Protein AF-A0A9D5PJ08-F1 (afdb_monomer)

Structure (mmCIF, N/CA/C/O backbone):
data_AF-A0A9D5PJ08-F1
#
_entry.id   AF-A0A9D5PJ08-F1
#
loop_
_atom_site.group_PDB
_atom_site.id
_atom_site.type_symbol
_atom_site.label_atom_id
_atom_site.label_alt_id
_atom_site.label_comp_id
_atom_site.label_asym_id
_atom_site.label_entity_id
_atom_site.label_seq_id
_atom_site.pdbx_PDB_ins_code
_atom_site.Cartn_x
_atom_site.Cartn_y
_atom_site.Cartn_z
_atom_site.occupancy
_atom_site.B_iso_or_equiv
_atom_site.auth_seq_id
_atom_site.auth_comp_id
_atom_site.auth_asym_id
_atom_site.auth_atom_id
_atom_site.pdbx_PDB_model_num
ATOM 1 N N . MET A 1 1 ? -15.422 35.439 -3.326 1.00 30.42 1 MET A N 1
ATOM 2 C CA . MET A 1 1 ? -14.523 34.271 -3.444 1.00 30.42 1 MET A CA 1
ATOM 3 C C . MET A 1 1 ? -13.184 34.797 -3.944 1.00 30.42 1 MET A C 1
ATOM 5 O O . MET A 1 1 ? -13.192 35.534 -4.921 1.00 30.42 1 MET A O 1
ATOM 9 N N . ARG A 1 2 ? -12.087 34.578 -3.210 1.00 40.22 2 ARG A N 1
ATOM 10 C CA . ARG A 1 2 ? -10.749 35.116 -3.519 1.00 40.22 2 ARG A CA 1
ATOM 11 C C . ARG A 1 2 ? -10.215 34.337 -4.737 1.00 40.22 2 ARG A C 1
ATOM 13 O O . ARG A 1 2 ? -10.011 33.136 -4.627 1.00 40.22 2 ARG A O 1
ATOM 20 N N . LEU A 1 3 ? -10.127 34.979 -5.907 1.00 43.75 3 LEU A N 1
ATOM 21 C CA . LEU A 1 3 ? -9.563 34.380 -7.126 1.00 43.75 3 LEU A CA 1
ATOM 22 C C . LEU A 1 3 ? -8.045 34.367 -6.964 1.00 43.75 3 LEU A C 1
ATOM 24 O O . LEU A 1 3 ? -7.445 35.427 -6.857 1.00 43.75 3 LEU A O 1
ATOM 28 N N . TRP A 1 4 ? -7.431 33.199 -6.866 1.00 50.97 4 TRP A N 1
ATOM 29 C CA . TRP A 1 4 ? -5.986 33.089 -6.707 1.00 50.97 4 TRP A CA 1
ATOM 30 C C . TRP A 1 4 ? -5.260 33.405 -8.020 1.00 50.97 4 TRP A C 1
ATOM 32 O O . TRP A 1 4 ? -5.680 32.984 -9.096 1.00 50.97 4 TRP A O 1
ATOM 42 N N . ASP A 1 5 ? -4.159 34.155 -7.927 1.00 65.25 5 ASP A N 1
ATOM 43 C CA . ASP A 1 5 ? -3.354 34.579 -9.072 1.00 65.25 5 ASP A CA 1
ATOM 44 C C . ASP A 1 5 ? -1.859 34.384 -8.754 1.00 65.25 5 ASP A C 1
ATOM 46 O O . ASP A 1 5 ? -1.328 34.929 -7.777 1.00 65.25 5 ASP A O 1
ATOM 50 N N . LYS A 1 6 ? -1.168 33.578 -9.575 1.00 66.75 6 LYS A N 1
ATOM 51 C CA . LYS A 1 6 ? 0.265 33.266 -9.407 1.00 66.75 6 LYS A CA 1
ATOM 52 C C . LYS A 1 6 ? 1.126 34.529 -9.408 1.00 66.75 6 LYS A C 1
ATOM 54 O O . LYS A 1 6 ? 2.118 34.584 -8.681 1.00 66.75 6 LYS A O 1
ATOM 59 N N . LEU A 1 7 ? 0.759 35.535 -10.200 1.00 71.69 7 LEU A N 1
ATOM 60 C CA . LEU A 1 7 ? 1.488 36.791 -10.300 1.00 71.69 7 LEU A CA 1
ATOM 61 C C . LEU A 1 7 ? 1.402 37.546 -8.967 1.00 71.69 7 LEU A C 1
ATOM 63 O O . LEU A 1 7 ? 2.444 37.889 -8.407 1.00 71.69 7 LEU A O 1
ATOM 67 N N . ALA A 1 8 ? 0.202 37.687 -8.388 1.00 71.31 8 ALA A N 1
ATOM 68 C CA . ALA A 1 8 ? 0.014 38.309 -7.070 1.00 71.31 8 ALA A CA 1
ATOM 69 C C . ALA A 1 8 ? 0.858 37.632 -5.980 1.00 71.31 8 ALA A C 1
ATOM 71 O O . ALA A 1 8 ? 1.573 38.310 -5.244 1.00 71.31 8 ALA A O 1
ATOM 72 N N . TYR A 1 9 ? 0.855 36.294 -5.927 1.00 74.69 9 TYR A N 1
ATOM 73 C CA . TYR A 1 9 ? 1.661 35.530 -4.968 1.00 74.69 9 TYR A CA 1
ATOM 74 C C . TYR A 1 9 ? 3.162 35.848 -5.077 1.00 74.69 9 TYR A C 1
ATOM 76 O O . TYR A 1 9 ? 3.850 36.053 -4.071 1.00 74.69 9 TYR A O 1
ATOM 84 N N . HIS A 1 10 ? 3.685 35.928 -6.303 1.00 76.25 10 HIS A N 1
ATOM 85 C CA . HIS A 1 10 ? 5.093 36.240 -6.538 1.00 76.25 10 HIS A CA 1
ATOM 86 C C . HIS A 1 10 ? 5.459 37.679 -6.168 1.00 76.25 10 HIS A C 1
ATOM 88 O O . HIS A 1 10 ? 6.555 37.899 -5.647 1.00 76.25 10 HIS A O 1
ATOM 94 N N . TYR A 1 11 ? 4.572 38.646 -6.408 1.00 77.75 11 TYR A N 1
ATOM 95 C CA . TYR A 1 11 ? 4.788 40.035 -5.998 1.00 77.75 11 TYR A CA 1
ATOM 96 C C . TYR A 1 11 ? 4.695 40.203 -4.480 1.00 77.75 11 TYR A C 1
ATOM 98 O O . TYR A 1 11 ? 5.598 40.792 -3.886 1.00 77.75 11 TYR A O 1
ATOM 106 N N . ASN A 1 12 ? 3.695 39.595 -3.836 1.00 82.00 12 ASN A N 1
ATOM 107 C CA . ASN A 1 12 ? 3.526 39.645 -2.384 1.00 82.00 12 ASN A CA 1
ATOM 108 C C . ASN A 1 12 ? 4.756 39.081 -1.668 1.00 82.00 12 ASN A C 1
ATOM 110 O O . ASN A 1 12 ? 5.245 39.702 -0.729 1.00 82.00 12 ASN A O 1
ATOM 114 N N . LYS A 1 13 ? 5.336 37.976 -2.163 1.00 81.06 13 LY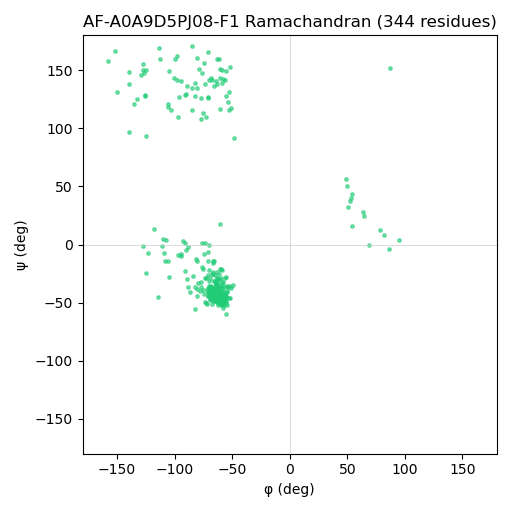S A N 1
ATOM 115 C CA . LYS A 1 13 ? 6.535 37.342 -1.585 1.00 81.06 13 LYS A CA 1
ATOM 116 C C . LYS A 1 13 ? 7.790 38.224 -1.613 1.00 81.06 13 LYS A C 1
ATOM 118 O O . LYS A 1 13 ? 8.692 38.013 -0.806 1.00 81.06 13 LYS A O 1
ATOM 123 N N . LYS A 1 14 ? 7.870 39.206 -2.518 1.00 83.56 14 LYS A N 1
ATOM 124 C CA . LYS A 1 14 ? 9.020 40.123 -2.618 1.00 83.56 14 LYS A CA 1
ATOM 125 C C . LYS A 1 14 ? 9.057 41.169 -1.497 1.00 83.56 14 LYS A C 1
ATOM 127 O O . LYS A 1 14 ? 10.060 41.867 -1.400 1.00 83.56 14 LYS A O 1
ATOM 132 N N . LYS A 1 15 ? 8.006 41.262 -0.664 1.00 85.69 15 LYS A N 1
ATOM 133 C CA . LYS A 1 15 ? 7.903 42.181 0.486 1.00 85.69 15 LYS A CA 1
ATOM 134 C C . LYS A 1 15 ? 8.285 43.620 0.104 1.00 85.69 15 LYS A C 1
ATOM 136 O O . LYS A 1 15 ? 9.212 44.208 0.653 1.00 85.69 15 LYS A O 1
ATOM 141 N N . ILE A 1 16 ? 7.596 44.159 -0.901 1.00 87.62 16 ILE A N 1
ATOM 142 C CA . ILE A 1 16 ? 7.907 45.472 -1.480 1.00 87.62 16 ILE A CA 1
ATOM 143 C C . ILE A 1 16 ? 7.524 46.570 -0.470 1.00 87.62 16 ILE A C 1
ATOM 145 O O . ILE A 1 16 ? 6.385 46.562 0.001 1.00 87.62 16 ILE A O 1
ATOM 149 N N . PRO A 1 17 ? 8.433 47.494 -0.109 1.00 88.56 17 PRO A N 1
ATOM 150 C CA . PRO A 1 17 ? 8.121 48.578 0.819 1.00 88.56 17 PRO A CA 1
ATOM 151 C C . PRO A 1 17 ? 7.116 49.560 0.205 1.00 88.56 17 PRO A C 1
ATOM 153 O O . PRO A 1 17 ? 7.178 49.856 -0.988 1.00 88.56 17 PRO A O 1
ATOM 156 N N . ALA A 1 18 ? 6.194 50.053 1.029 1.00 88.12 18 ALA A N 1
ATOM 157 C CA . ALA A 1 18 ? 5.273 51.124 0.663 1.00 88.12 18 ALA A CA 1
ATOM 158 C C . ALA A 1 18 ? 5.913 52.506 0.885 1.00 88.12 18 ALA A C 1
ATOM 160 O O . ALA A 1 18 ? 6.983 52.615 1.486 1.00 88.12 18 ALA A O 1
ATOM 161 N N . GLU A 1 19 ? 5.251 53.570 0.423 1.00 84.81 19 GLU A N 1
ATOM 162 C CA . GLU A 1 19 ? 5.725 54.947 0.635 1.00 84.81 19 GLU A CA 1
ATOM 163 C C . GLU A 1 19 ? 5.726 55.322 2.124 1.00 84.81 19 GLU A C 1
ATOM 165 O O . GLU A 1 19 ? 6.617 56.029 2.600 1.00 84.81 19 GLU A O 1
ATOM 170 N N . ASN A 1 20 ? 4.763 54.797 2.884 1.00 81.12 20 ASN A N 1
ATOM 171 C CA . ASN A 1 20 ? 4.697 54.995 4.325 1.00 81.12 20 ASN A CA 1
ATOM 172 C C . ASN A 1 20 ? 5.702 54.107 5.073 1.00 81.12 20 ASN A C 1
ATOM 174 O O . ASN A 1 20 ? 5.699 52.878 4.958 1.00 81.12 20 ASN A O 1
ATOM 178 N N . ALA A 1 21 ? 6.532 54.742 5.906 1.00 81.25 21 ALA A N 1
ATOM 179 C CA . ALA A 1 21 ? 7.586 54.073 6.662 1.00 81.25 21 ALA A CA 1
ATOM 180 C C . ALA A 1 21 ? 7.042 52.915 7.522 1.00 81.25 21 ALA A C 1
ATOM 182 O O . ALA A 1 21 ? 6.117 53.085 8.316 1.00 81.25 21 ALA A O 1
ATOM 183 N N . GLY A 1 22 ? 7.648 51.732 7.371 1.00 81.06 22 GLY A N 1
ATOM 184 C CA . GLY A 1 22 ? 7.279 50.521 8.115 1.00 81.06 22 GLY A CA 1
ATOM 185 C C . GLY A 1 22 ? 6.079 49.749 7.554 1.00 81.06 22 GLY A C 1
ATOM 186 O O . GLY A 1 22 ? 5.623 48.801 8.197 1.00 81.06 22 GLY A O 1
ATOM 187 N N . LYS A 1 23 ? 5.569 50.125 6.374 1.00 88.69 23 LYS A N 1
ATOM 188 C CA . LYS A 1 23 ? 4.509 49.399 5.664 1.00 88.69 23 LYS A CA 1
ATOM 189 C C . LYS A 1 23 ? 5.007 48.767 4.367 1.00 88.69 23 LYS A C 1
ATOM 191 O O . LYS A 1 23 ? 6.018 49.173 3.796 1.00 88.69 23 LYS A O 1
ATOM 196 N N . TYR A 1 24 ? 4.265 47.769 3.903 1.00 89.94 24 TYR A N 1
ATOM 197 C CA . TYR A 1 24 ? 4.553 46.992 2.703 1.00 89.94 24 TYR A CA 1
ATOM 198 C C . TYR A 1 24 ? 3.345 46.980 1.776 1.00 89.94 24 TYR A C 1
ATOM 200 O O . TYR A 1 24 ? 2.205 47.050 2.233 1.00 89.94 24 TYR A O 1
ATOM 208 N N . LEU A 1 25 ? 3.591 46.876 0.474 1.00 89.38 25 LEU A N 1
ATOM 209 C CA . LEU A 1 25 ? 2.533 46.719 -0.514 1.00 89.38 25 LEU A CA 1
ATOM 210 C C . LEU A 1 25 ? 2.074 45.263 -0.564 1.00 89.38 25 LEU A C 1
ATOM 212 O O . LEU A 1 25 ? 2.888 44.337 -0.619 1.00 89.38 25 LEU A O 1
ATOM 216 N N . TYR A 1 26 ? 0.759 45.077 -0.583 1.00 87.19 26 TYR A N 1
ATOM 217 C CA . TYR A 1 26 ? 0.121 43.787 -0.784 1.00 87.19 26 TYR A CA 1
ATOM 218 C C . TYR A 1 26 ? -0.874 43.874 -1.942 1.00 87.19 26 TYR A C 1
ATOM 220 O O . TYR A 1 26 ? -1.715 44.772 -1.999 1.00 87.19 26 TYR A O 1
ATOM 228 N N . TYR A 1 27 ? -0.747 42.940 -2.877 1.00 86.75 27 TYR A N 1
ATOM 229 C CA . TYR A 1 27 ? -1.440 42.895 -4.156 1.00 86.75 27 TYR A CA 1
ATOM 230 C C . TYR A 1 27 ? -2.565 41.867 -4.081 1.00 86.75 27 TYR A C 1
ATOM 232 O O . TYR A 1 27 ? -2.315 40.668 -3.926 1.00 86.75 27 TYR A O 1
ATOM 240 N N . TYR A 1 28 ? -3.804 42.338 -4.209 1.00 78.69 28 TYR A N 1
ATOM 241 C CA . TYR A 1 28 ? -4.992 41.495 -4.211 1.00 78.69 28 TYR A CA 1
ATOM 242 C C . TYR A 1 28 ? -5.562 41.359 -5.630 1.00 78.69 28 TYR A C 1
ATOM 244 O O . TYR A 1 28 ? -5.960 42.371 -6.211 1.00 78.69 28 TYR A O 1
ATOM 252 N N . PRO A 1 29 ? -5.623 40.152 -6.212 1.00 74.06 29 PRO A N 1
ATOM 253 C CA . PRO A 1 29 ? -6.175 39.954 -7.551 1.00 74.06 29 PRO A CA 1
ATOM 254 C C . PRO A 1 29 ? -7.676 40.265 -7.597 1.00 74.06 29 PRO A C 1
ATOM 256 O O . PRO A 1 29 ? -8.444 39.878 -6.713 1.00 74.06 29 PRO A O 1
ATOM 259 N N . CYS A 1 30 ? -8.106 40.979 -8.636 1.00 68.31 30 CYS A N 1
ATOM 260 C CA . CYS A 1 30 ? -9.501 41.375 -8.820 1.00 68.31 30 CYS A CA 1
ATOM 261 C C . CYS A 1 30 ? -9.855 41.543 -10.306 1.00 68.31 30 CYS A C 1
ATOM 263 O O . CYS A 1 30 ? -8.983 41.607 -11.173 1.00 68.31 30 CYS A O 1
ATOM 265 N N . ALA A 1 31 ? -11.152 41.633 -10.612 1.00 72.00 31 ALA A N 1
ATOM 266 C CA . ALA A 1 31 ? -11.603 41.970 -11.960 1.00 72.00 31 ALA A CA 1
ATOM 267 C C . ALA A 1 31 ? -11.089 43.362 -12.371 1.00 72.00 31 ALA A C 1
ATOM 269 O O . ALA A 1 31 ? -11.052 44.285 -11.557 1.00 72.00 31 ALA A O 1
ATOM 270 N N . ALA A 1 32 ? -10.725 43.525 -13.645 1.00 69.88 32 ALA A N 1
ATOM 271 C CA . ALA A 1 32 ? -10.039 44.717 -14.153 1.00 69.88 32 ALA A CA 1
ATOM 272 C C . ALA A 1 32 ? -10.818 46.037 -13.980 1.00 69.88 32 ALA A C 1
ATOM 274 O O . ALA A 1 32 ? -10.214 47.111 -14.019 1.00 69.88 32 ALA A O 1
ATOM 275 N N . GLU A 1 33 ? -12.136 45.956 -13.813 1.00 74.88 33 GLU A N 1
ATOM 276 C CA . GLU A 1 33 ? -13.054 47.067 -13.530 1.00 74.88 33 GLU A CA 1
ATOM 277 C C . GLU A 1 33 ? -12.989 47.569 -12.076 1.00 74.88 33 GLU A C 1
ATOM 279 O O . GLU A 1 33 ? -13.321 48.720 -11.815 1.00 74.88 33 GLU A O 1
ATOM 284 N N . ASN A 1 34 ? -12.493 46.742 -11.149 1.00 74.12 34 ASN A N 1
ATOM 285 C CA . ASN A 1 34 ? -12.380 47.042 -9.716 1.00 74.12 34 ASN A CA 1
ATOM 286 C C . ASN A 1 34 ? -10.925 47.282 -9.264 1.00 74.12 34 ASN A C 1
ATOM 288 O O . ASN A 1 34 ? -10.658 47.440 -8.073 1.00 74.12 34 ASN A O 1
ATOM 292 N N . ALA A 1 35 ? -9.979 47.273 -10.204 1.00 82.94 35 ALA A N 1
ATOM 293 C CA . ALA A 1 35 ? -8.548 47.339 -9.937 1.00 82.94 35 ALA A CA 1
ATOM 294 C C . ALA A 1 35 ? -8.050 48.782 -9.773 1.00 82.94 35 ALA A C 1
ATOM 296 O O . ALA A 1 35 ? -8.338 49.636 -10.611 1.00 82.94 35 ALA A O 1
ATOM 297 N N . ASN A 1 36 ? -7.233 49.035 -8.747 1.00 85.56 36 ASN A N 1
ATOM 298 C CA . ASN A 1 36 ? -6.513 50.305 -8.584 1.00 85.56 36 ASN A CA 1
ATOM 299 C C . ASN A 1 36 ? -5.086 50.261 -9.172 1.00 85.56 36 ASN A C 1
ATOM 301 O O . ASN A 1 36 ? -4.455 51.304 -9.319 1.00 85.56 36 ASN A O 1
ATOM 305 N N . ALA A 1 37 ? -4.595 49.076 -9.553 1.00 81.88 37 ALA A N 1
ATOM 306 C CA . ALA A 1 37 ? -3.346 48.883 -10.279 1.00 81.88 37 ALA A CA 1
ATOM 307 C C . ALA A 1 37 ? -3.503 47.809 -11.358 1.00 81.88 37 ALA A C 1
ATOM 309 O O . ALA A 1 37 ? -4.252 46.845 -11.197 1.00 81.88 37 ALA A O 1
ATOM 310 N N . ARG A 1 38 ? -2.761 47.950 -12.459 1.00 82.06 38 ARG A N 1
ATOM 311 C CA . ARG A 1 38 ? -2.684 46.936 -13.514 1.00 82.06 38 ARG A CA 1
ATOM 312 C C . ARG A 1 38 ? -1.234 46.564 -13.776 1.00 82.06 38 ARG A C 1
ATOM 314 O O . ARG A 1 38 ? -0.415 47.448 -14.008 1.00 82.06 38 ARG A O 1
ATOM 321 N N . ILE A 1 39 ? -0.933 45.270 -13.740 1.00 73.25 39 ILE A N 1
ATOM 322 C CA . ILE A 1 39 ? 0.409 44.725 -13.985 1.00 73.25 39 ILE A CA 1
ATOM 323 C C . ILE A 1 39 ? 0.251 43.566 -14.966 1.00 73.25 39 ILE A C 1
ATOM 325 O O . ILE A 1 39 ? -0.565 42.681 -14.733 1.00 73.25 39 ILE A O 1
ATOM 329 N N . ASP A 1 40 ? 0.975 43.612 -16.085 1.00 69.12 40 ASP A N 1
ATOM 330 C CA . ASP A 1 40 ? 0.967 42.592 -17.147 1.00 69.12 40 ASP A CA 1
ATOM 331 C C . ASP A 1 40 ? -0.433 42.197 -17.660 1.00 69.12 40 ASP A C 1
ATOM 333 O O . ASP A 1 40 ? -0.681 41.062 -18.049 1.00 69.12 40 ASP A O 1
ATOM 337 N N . GLY A 1 41 ? -1.374 43.148 -17.667 1.00 70.12 41 GLY A N 1
ATOM 338 C CA . GLY A 1 41 ? -2.760 42.920 -18.097 1.00 70.12 41 GLY A CA 1
ATOM 339 C C . GLY A 1 41 ? -3.699 42.392 -17.004 1.00 70.12 41 GLY A C 1
ATOM 340 O O . GLY A 1 41 ? -4.903 42.315 -17.239 1.00 70.12 41 GLY A O 1
ATOM 341 N N . HIS A 1 42 ? -3.190 42.115 -15.800 1.00 69.69 42 HIS A N 1
ATOM 342 C CA . HIS A 1 42 ? -3.970 41.678 -14.640 1.00 69.69 42 HIS A CA 1
ATOM 343 C C . HIS A 1 42 ? -4.357 42.868 -13.750 1.00 69.69 42 HIS A C 1
ATOM 345 O O . HIS A 1 42 ? -3.567 43.794 -13.547 1.00 69.69 42 HIS A O 1
ATOM 351 N N . GLY A 1 43 ? -5.586 42.852 -13.226 1.00 78.06 43 GLY A N 1
ATOM 352 C CA . GLY A 1 43 ? -6.111 43.875 -12.322 1.00 78.06 43 GLY A CA 1
ATOM 353 C C . GLY A 1 43 ? -5.868 43.534 -10.852 1.00 78.06 43 GLY A C 1
ATOM 354 O O . GLY A 1 43 ? -6.236 42.455 -10.389 1.00 78.06 43 GLY A O 1
ATOM 355 N N . PHE A 1 44 ? -5.302 44.472 -10.096 1.00 81.31 44 PHE A N 1
ATOM 356 C CA . PHE A 1 44 ? -5.047 44.327 -8.666 1.00 81.31 44 PHE A CA 1
ATOM 357 C C . PHE A 1 44 ? -5.648 45.477 -7.861 1.00 81.31 44 PHE A C 1
ATOM 359 O O . PHE A 1 44 ? -5.678 46.623 -8.310 1.00 81.31 44 PHE A O 1
ATOM 366 N N . ILE A 1 45 ? -6.075 45.162 -6.641 1.00 84.25 45 ILE A N 1
ATOM 367 C CA . ILE A 1 45 ? -6.241 46.130 -5.561 1.00 84.25 45 ILE A CA 1
ATOM 368 C C . ILE A 1 45 ? -4.972 46.057 -4.711 1.00 84.25 45 ILE A C 1
ATOM 370 O O . ILE A 1 45 ? -4.718 45.058 -4.040 1.00 84.25 45 ILE A O 1
ATOM 374 N N . VAL A 1 46 ? -4.156 47.102 -4.775 1.00 87.06 46 VAL A N 1
ATOM 375 C CA . VAL A 1 46 ? -2.920 47.251 -4.008 1.00 87.06 46 VAL A CA 1
ATOM 376 C C . VAL A 1 46 ? -3.218 48.069 -2.767 1.00 87.06 46 VAL A C 1
ATOM 378 O O . VAL A 1 46 ? -3.787 49.160 -2.857 1.00 87.06 46 VAL A O 1
ATOM 381 N N . ILE A 1 47 ? -2.844 47.523 -1.616 1.00 86.75 47 ILE A N 1
ATOM 382 C CA . ILE A 1 47 ? -3.024 48.147 -0.308 1.00 86.75 47 ILE A CA 1
ATOM 383 C C . ILE A 1 47 ? -1.705 48.173 0.454 1.00 86.75 47 ILE A C 1
ATOM 385 O O . ILE A 1 47 ?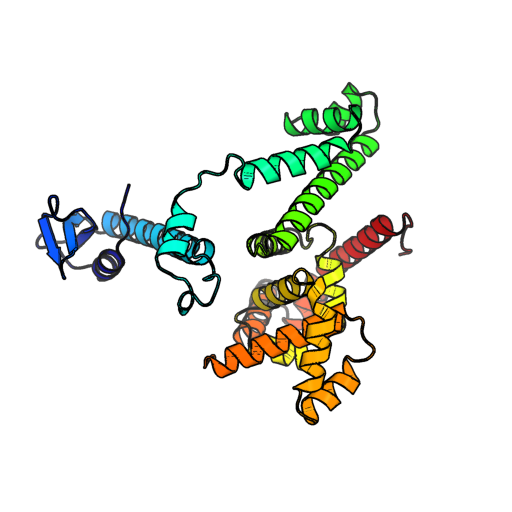 -0.826 47.339 0.233 1.00 86.75 47 ILE A O 1
ATOM 389 N N . GLU A 1 48 ? -1.586 49.118 1.380 1.00 90.88 48 GLU A N 1
ATOM 390 C CA . GLU A 1 48 ? -0.484 49.146 2.332 1.00 90.88 48 GLU A CA 1
ATOM 391 C C . GLU A 1 48 ? -0.851 48.372 3.594 1.00 90.88 48 GLU A C 1
ATOM 393 O O . GLU A 1 48 ? -1.879 48.634 4.221 1.00 90.88 48 GLU A O 1
ATOM 398 N N . VAL A 1 49 ? 0.026 47.465 4.000 1.00 81.06 49 VAL A N 1
ATOM 399 C CA . VAL A 1 49 ? -0.140 46.624 5.185 1.00 81.06 49 VAL A CA 1
ATOM 400 C C . VAL A 1 49 ? 1.051 46.782 6.121 1.00 81.06 49 VAL A C 1
ATOM 402 O O . VAL A 1 49 ? 2.174 47.061 5.696 1.00 81.06 49 VAL A O 1
ATOM 405 N N . THR A 1 50 ? 0.819 46.616 7.417 1.00 85.56 50 THR A N 1
ATOM 406 C CA . THR A 1 50 ? 1.901 46.530 8.406 1.00 85.56 50 THR A CA 1
ATOM 407 C C . THR A 1 50 ? 2.658 45.207 8.273 1.00 85.56 50 THR A C 1
ATOM 409 O O . THR A 1 50 ? 2.187 44.259 7.647 1.00 85.56 50 THR A O 1
ATOM 412 N N . GLU A 1 51 ? 3.835 45.106 8.893 1.00 83.75 51 GLU A N 1
ATOM 413 C CA . GLU A 1 51 ? 4.644 43.880 8.865 1.00 83.75 51 GLU A CA 1
ATOM 414 C C . GLU A 1 51 ? 3.883 42.638 9.350 1.00 83.75 51 GLU A C 1
ATOM 416 O O . GLU A 1 51 ? 3.895 41.605 8.683 1.00 83.75 51 GLU A O 1
ATOM 421 N N . LYS A 1 52 ? 3.156 42.759 10.467 1.00 75.19 52 LYS A N 1
ATOM 422 C CA . LYS A 1 52 ? 2.372 41.652 11.034 1.00 75.19 52 LYS A CA 1
ATOM 423 C C . LYS A 1 52 ? 1.221 41.223 10.123 1.00 75.19 52 LYS A C 1
ATOM 425 O O . LYS A 1 52 ? 0.920 40.037 10.027 1.00 75.19 52 LYS A O 1
ATOM 430 N N . GLU A 1 53 ? 0.574 42.178 9.460 1.00 72.31 53 GLU A N 1
ATOM 431 C CA . GLU A 1 53 ? -0.504 41.896 8.507 1.00 72.31 53 GLU A CA 1
ATOM 432 C C . GLU A 1 53 ? 0.042 41.231 7.242 1.00 72.31 53 GLU A C 1
ATOM 434 O O . GLU A 1 53 ? -0.548 40.267 6.758 1.00 72.31 53 GLU A O 1
ATOM 439 N N . TRP A 1 54 ? 1.197 41.684 6.745 1.00 82.94 54 TRP A N 1
ATOM 440 C CA . TRP A 1 54 ? 1.870 41.066 5.605 1.00 82.94 54 TRP A CA 1
ATOM 441 C C . TRP A 1 54 ? 2.250 39.607 5.893 1.00 82.94 54 TRP A C 1
ATOM 443 O O . TRP A 1 54 ? 1.982 38.734 5.070 1.00 82.94 54 TRP A O 1
ATOM 453 N N . GLU A 1 55 ? 2.815 39.316 7.070 1.00 72.81 55 GLU A N 1
ATOM 454 C CA . GLU A 1 55 ? 3.176 37.948 7.473 1.00 72.81 55 GLU A CA 1
ATOM 455 C C . GLU A 1 55 ? 1.952 37.027 7.542 1.00 72.81 55 GLU A C 1
ATOM 457 O O . GLU A 1 55 ? 1.982 35.911 7.016 1.00 72.81 55 GLU A O 1
ATOM 462 N N . ALA A 1 56 ? 0.853 37.508 8.131 1.00 68.88 56 ALA A N 1
ATOM 463 C CA . ALA A 1 56 ? -0.394 36.752 8.209 1.00 68.88 56 ALA A CA 1
ATOM 464 C C . ALA A 1 56 ? -1.000 36.492 6.819 1.00 68.88 56 ALA A C 1
ATOM 466 O O . ALA A 1 56 ? -1.454 35.382 6.535 1.00 68.88 56 ALA A O 1
ATOM 467 N N . LEU A 1 57 ? -0.981 37.494 5.937 1.00 74.25 57 LEU A N 1
ATOM 468 C CA . LEU A 1 57 ? -1.519 37.386 4.582 1.00 74.25 57 LEU A CA 1
ATOM 469 C C . LEU A 1 57 ? -0.674 36.475 3.683 1.00 74.25 57 LEU A C 1
ATOM 471 O O . LEU A 1 57 ? -1.238 35.726 2.894 1.00 74.25 57 LEU A O 1
ATOM 475 N N . ILE A 1 58 ? 0.652 36.473 3.834 1.00 74.94 58 ILE A N 1
ATOM 476 C CA . ILE A 1 58 ? 1.539 35.552 3.111 1.00 74.94 58 ILE A CA 1
ATOM 477 C C . ILE A 1 58 ? 1.350 34.108 3.557 1.00 74.94 58 ILE A C 1
ATOM 479 O O . ILE A 1 58 ? 1.387 33.207 2.718 1.00 74.94 58 ILE A O 1
ATOM 483 N N . GLU A 1 59 ? 1.154 33.860 4.853 1.00 70.25 59 GLU A N 1
ATOM 484 C CA . GLU A 1 59 ? 0.895 32.498 5.320 1.00 70.25 59 GLU A CA 1
ATOM 485 C C . GLU A 1 59 ? -0.478 32.009 4.840 1.00 70.25 59 GLU A C 1
ATOM 487 O O . GLU A 1 59 ? -0.592 30.862 4.411 1.00 70.25 59 GLU A O 1
ATOM 492 N N . LEU A 1 60 ? -1.489 32.887 4.791 1.00 67.44 60 LEU A N 1
ATOM 493 C CA . LEU A 1 60 ? -2.770 32.586 4.142 1.00 67.44 60 LEU A CA 1
ATOM 494 C C . LEU A 1 60 ? -2.596 32.292 2.648 1.00 67.44 60 LEU A C 1
ATOM 496 O O . LEU A 1 60 ? -3.044 31.247 2.186 1.00 67.44 60 LEU A O 1
ATOM 500 N N . ASP A 1 61 ? -1.865 33.130 1.910 1.00 68.44 61 ASP A N 1
ATOM 501 C CA . ASP A 1 61 ? -1.592 32.901 0.487 1.00 68.44 61 ASP A CA 1
ATOM 502 C C . ASP A 1 61 ? -0.803 31.610 0.253 1.00 68.44 61 ASP A C 1
ATOM 504 O O . ASP A 1 61 ? -0.997 30.937 -0.754 1.00 68.44 61 ASP A O 1
ATOM 508 N N . ARG A 1 62 ? 0.088 31.228 1.174 1.00 68.69 62 ARG A N 1
ATOM 509 C CA . ARG A 1 62 ? 0.820 29.958 1.126 1.00 68.69 62 ARG A CA 1
ATOM 510 C C . ARG A 1 62 ? -0.104 28.771 1.378 1.00 68.69 62 ARG A C 1
ATOM 512 O O . ARG A 1 62 ? 0.056 27.743 0.718 1.00 68.69 62 ARG A O 1
ATOM 519 N N . ILE A 1 63 ? -1.021 28.876 2.337 1.00 64.50 63 ILE A N 1
ATOM 520 C CA . ILE A 1 63 ? -2.025 27.844 2.617 1.00 64.50 63 ILE A CA 1
ATOM 521 C C . ILE A 1 63 ? -2.935 27.680 1.399 1.00 64.50 63 ILE A C 1
ATOM 523 O O . ILE A 1 63 ? -3.096 26.556 0.929 1.00 64.50 63 ILE A O 1
ATOM 527 N N . ASP A 1 64 ? -3.429 28.780 0.834 1.00 62.00 64 ASP A N 1
ATOM 528 C CA . ASP A 1 64 ? -4.287 28.783 -0.351 1.00 62.00 64 ASP A CA 1
ATOM 529 C C . ASP A 1 64 ? -3.534 28.272 -1.588 1.00 62.00 64 ASP A C 1
ATOM 531 O O . ASP A 1 64 ? -4.000 27.341 -2.236 1.00 62.00 64 ASP A O 1
ATOM 535 N N . TYR A 1 65 ? -2.306 28.741 -1.845 1.00 60.12 65 TYR A N 1
ATOM 536 C CA . TYR A 1 65 ? -1.430 28.237 -2.913 1.00 60.12 65 TYR A CA 1
ATOM 537 C C . TYR A 1 65 ? -1.205 26.729 -2.801 1.00 60.12 65 TYR A C 1
ATOM 539 O O . TYR A 1 65 ? -1.249 26.017 -3.803 1.00 60.12 65 TYR A O 1
ATOM 547 N N . ASN A 1 66 ? -0.941 26.226 -1.591 1.00 51.81 66 ASN A N 1
ATOM 548 C CA . ASN A 1 66 ? -0.715 24.803 -1.363 1.00 51.81 66 ASN A CA 1
ATOM 549 C C . ASN A 1 66 ? -2.003 23.998 -1.493 1.00 51.81 66 ASN A C 1
ATOM 551 O O . ASN A 1 66 ? -1.949 22.899 -2.036 1.00 51.81 66 ASN A O 1
ATOM 555 N N . ASN A 1 67 ? -3.133 24.523 -1.024 1.00 52.91 67 ASN A N 1
ATOM 556 C CA . ASN A 1 67 ? -4.437 23.886 -1.148 1.00 52.91 67 ASN A CA 1
ATOM 557 C C . ASN A 1 67 ? -4.913 23.859 -2.597 1.00 52.91 67 ASN A C 1
ATOM 559 O O . ASN A 1 67 ? -5.474 22.854 -3.013 1.00 52.91 67 ASN A O 1
ATOM 563 N N . GLU A 1 68 ? -4.623 24.887 -3.386 1.00 52.69 68 GLU A N 1
ATOM 564 C CA . GLU A 1 68 ? -4.967 24.948 -4.800 1.00 52.69 68 GLU A CA 1
ATOM 565 C C . GLU A 1 68 ? -3.982 24.165 -5.664 1.00 52.69 68 GLU A C 1
ATOM 567 O O . GLU A 1 68 ? -4.404 23.427 -6.536 1.00 52.69 68 GLU A O 1
ATOM 572 N N . HIS A 1 69 ? -2.677 24.170 -5.379 1.00 46.94 69 HIS A N 1
ATOM 573 C CA . HIS A 1 69 ? -1.747 23.223 -6.014 1.00 46.94 69 HIS A CA 1
ATOM 574 C C . HIS A 1 69 ? -2.036 21.776 -5.634 1.00 46.94 69 HIS A C 1
ATOM 576 O O . HIS A 1 69 ? -1.635 20.861 -6.354 1.00 46.94 69 HIS A O 1
ATOM 582 N N . LYS A 1 70 ? -2.637 21.552 -4.467 1.00 42.06 70 LYS A N 1
ATOM 583 C CA . LYS A 1 70 ? -3.154 20.256 -4.049 1.00 42.06 70 LYS A CA 1
ATOM 584 C C . LYS A 1 70 ? -4.423 19.965 -4.856 1.00 42.06 70 LYS A C 1
ATOM 586 O O . LYS A 1 70 ? -4.439 18.955 -5.536 1.00 42.06 70 LYS A O 1
ATOM 591 N N . TYR A 1 71 ? -5.385 20.885 -4.919 1.00 38.38 71 TYR A N 1
ATOM 592 C CA . TYR A 1 71 ? -6.596 20.789 -5.738 1.00 38.38 71 TYR A CA 1
ATOM 593 C C . TYR A 1 71 ? -6.270 20.545 -7.216 1.00 38.38 71 TYR A C 1
ATOM 595 O O . TYR A 1 71 ? -6.578 19.478 -7.697 1.00 38.38 71 TYR A O 1
ATOM 603 N N . VAL A 1 72 ? -5.528 21.412 -7.905 1.00 40.00 72 VAL A N 1
ATOM 604 C CA . VAL A 1 72 ? -5.124 21.275 -9.318 1.00 40.00 72 VAL A CA 1
ATOM 605 C C . VAL A 1 72 ? -4.323 19.990 -9.590 1.00 40.00 72 VAL A C 1
ATOM 607 O O . VAL A 1 72 ? -4.478 19.402 -10.653 1.00 40.00 72 VAL A O 1
ATOM 610 N N . ARG A 1 73 ? -3.517 19.483 -8.638 1.00 40.66 73 ARG A N 1
ATOM 611 C CA . ARG A 1 73 ? -2.884 18.146 -8.760 1.00 40.66 73 ARG A CA 1
ATOM 612 C C . ARG A 1 73 ? -3.840 16.974 -8.508 1.00 40.66 73 ARG A C 1
ATOM 614 O O . ARG A 1 73 ? -3.498 15.855 -8.874 1.00 40.66 73 ARG A O 1
ATOM 621 N N . HIS A 1 74 ? -4.971 17.208 -7.852 1.00 36.41 74 HIS A N 1
ATOM 622 C CA . HIS A 1 74 ? -5.985 16.209 -7.502 1.00 36.41 74 HIS A CA 1
ATOM 623 C C . HIS A 1 74 ? -7.262 16.298 -8.358 1.00 36.41 74 HIS A C 1
ATOM 625 O O . HIS A 1 74 ? -8.047 15.362 -8.343 1.00 36.41 74 HIS A O 1
ATOM 631 N N . THR A 1 75 ? -7.474 17.386 -9.104 1.00 34.25 75 THR A N 1
ATOM 632 C CA . THR A 1 75 ? -8.670 17.637 -9.921 1.00 34.25 75 THR A CA 1
ATOM 633 C C . THR A 1 75 ? -8.366 17.979 -11.367 1.00 34.25 75 THR A C 1
ATOM 635 O O . THR A 1 75 ? -9.317 18.121 -12.129 1.00 34.25 75 THR A O 1
ATOM 638 N N . MET A 1 76 ? -7.096 18.062 -11.794 1.00 27.25 76 MET A N 1
ATOM 639 C CA . MET A 1 76 ? -6.826 17.863 -13.217 1.00 27.25 76 MET A CA 1
ATOM 640 C C . MET A 1 76 ? -7.303 16.451 -13.558 1.00 27.25 76 MET A C 1
ATOM 642 O O . MET A 1 76 ? -6.740 15.489 -13.021 1.00 27.25 76 MET A O 1
ATOM 646 N N . PRO A 1 77 ? -8.312 16.297 -14.435 1.00 35.28 77 PRO A N 1
ATOM 647 C CA . PRO A 1 77 ? -8.478 15.030 -15.112 1.00 35.28 77 PRO A CA 1
ATOM 648 C C . PRO A 1 77 ? -7.121 14.723 -15.744 1.00 35.28 77 PRO A C 1
ATOM 650 O O . PRO A 1 77 ? -6.524 15.591 -16.388 1.00 35.28 77 PRO A O 1
ATOM 653 N N . ILE A 1 78 ? -6.610 13.509 -15.543 1.00 37.09 78 ILE A N 1
ATOM 654 C CA . ILE A 1 78 ? -5.627 12.987 -16.491 1.00 37.09 78 ILE A CA 1
ATOM 655 C C . ILE A 1 78 ? -6.321 13.123 -17.850 1.00 37.09 78 ILE A C 1
ATOM 657 O O . ILE A 1 78 ? -7.453 12.636 -17.950 1.00 37.09 78 ILE A O 1
ATOM 661 N N . PRO A 1 79 ? -5.741 13.831 -18.838 1.00 30.61 79 PRO A N 1
ATOM 662 C CA . PRO A 1 79 ? -6.384 13.989 -20.130 1.00 30.61 79 PRO A CA 1
ATOM 663 C C . PRO A 1 79 ? -6.747 12.600 -20.631 1.00 30.61 79 PRO A C 1
ATOM 665 O O . PRO A 1 79 ? -5.878 11.736 -20.783 1.00 30.61 79 PRO A O 1
ATOM 668 N N . ASN A 1 80 ? -8.044 12.356 -20.774 1.00 39.50 80 ASN A N 1
ATOM 669 C CA . ASN A 1 80 ? -8.510 11.137 -21.387 1.00 39.50 80 ASN A CA 1
ATOM 670 C C . ASN A 1 80 ? -8.513 11.389 -22.888 1.00 39.50 80 ASN A C 1
ATOM 672 O O . ASN A 1 80 ? -9.313 12.181 -23.378 1.00 39.50 80 ASN A O 1
ATOM 676 N N . ALA A 1 81 ? -7.656 10.611 -23.548 1.00 43.06 81 ALA A N 1
ATOM 677 C CA . ALA A 1 81 ? -7.547 10.363 -24.979 1.00 43.06 81 ALA A CA 1
ATOM 678 C C . ALA A 1 81 ? -6.679 11.343 -25.779 1.00 43.06 81 ALA A C 1
ATOM 680 O O . ALA A 1 81 ? -6.532 12.507 -25.428 1.00 43.06 81 ALA A O 1
ATOM 681 N N . ASP A 1 82 ? -6.117 10.832 -26.880 1.00 51.47 82 ASP A N 1
ATOM 682 C CA . ASP A 1 82 ? -5.769 11.639 -28.051 1.00 51.47 82 ASP A CA 1
ATOM 683 C C . ASP A 1 82 ? -6.987 12.517 -28.405 1.00 51.47 82 ASP A C 1
ATOM 685 O O . ASP A 1 82 ? -7.892 12.104 -29.135 1.00 51.47 82 ASP A O 1
ATOM 689 N N . GLU A 1 83 ? -7.033 13.726 -27.847 1.00 39.22 83 GLU A N 1
ATOM 690 C CA . GLU A 1 83 ? -8.039 14.755 -28.136 1.00 39.22 83 GLU A CA 1
ATOM 691 C C . GLU A 1 83 ? -7.916 15.273 -29.579 1.00 39.22 83 GLU A C 1
ATOM 693 O O . GLU A 1 83 ? -8.862 15.851 -30.112 1.00 39.22 83 GLU A O 1
ATOM 698 N N . ASP A 1 84 ? -6.802 14.973 -30.252 1.00 42.66 84 ASP A N 1
ATOM 699 C CA . ASP A 1 84 ? -6.518 15.360 -31.636 1.00 42.66 84 ASP A CA 1
ATOM 700 C C . ASP A 1 84 ? -7.372 14.612 -32.684 1.00 42.66 84 ASP A C 1
ATOM 702 O O . ASP A 1 84 ? -7.314 14.938 -33.871 1.00 42.66 84 ASP A O 1
ATOM 706 N N . GLN A 1 85 ? -8.177 13.615 -32.285 1.00 46.03 85 GLN A N 1
ATOM 707 C CA . GLN A 1 85 ? -8.971 12.785 -33.210 1.00 46.03 85 GLN A CA 1
ATOM 708 C C . GLN A 1 85 ? -10.494 13.000 -33.143 1.00 46.03 85 GLN A C 1
ATOM 710 O O . GLN A 1 85 ? -11.233 12.374 -33.909 1.00 46.03 85 GLN A O 1
ATOM 715 N N . LEU A 1 86 ? -10.999 13.870 -32.262 1.00 42.94 86 LEU A N 1
ATOM 716 C CA . LEU A 1 86 ? -12.442 14.109 -32.133 1.00 42.94 86 LEU A CA 1
ATOM 717 C C . LEU A 1 86 ? -12.921 15.220 -33.075 1.00 42.94 86 LEU A C 1
ATOM 719 O O . LEU A 1 86 ? -12.319 16.285 -33.184 1.00 42.94 86 LEU A O 1
ATOM 723 N N . THR A 1 87 ? -14.055 14.999 -33.744 1.00 50.38 87 THR A N 1
ATOM 724 C CA . THR A 1 87 ? -14.682 16.041 -34.573 1.00 50.38 87 THR A CA 1
ATOM 725 C C . THR A 1 87 ? -15.451 17.053 -33.715 1.00 50.38 87 THR A C 1
ATOM 727 O O . THR A 1 87 ? -16.016 16.700 -32.680 1.00 50.38 87 THR A O 1
ATOM 730 N N . VAL A 1 88 ? -15.554 18.305 -34.182 1.00 44.72 88 VAL A N 1
ATOM 731 C CA . VAL A 1 88 ? -16.252 19.415 -33.487 1.00 44.72 88 VAL A CA 1
ATOM 732 C C . VAL A 1 88 ? -17.679 19.032 -33.057 1.00 44.72 88 VAL A C 1
ATOM 734 O O . VAL A 1 88 ? -18.108 19.330 -31.948 1.00 44.72 88 VAL A O 1
ATOM 737 N N . LYS A 1 89 ? -18.390 18.252 -33.881 1.00 39.66 89 LYS A N 1
ATOM 738 C CA . LYS A 1 89 ? -19.748 17.765 -33.586 1.00 39.66 89 LYS A CA 1
ATOM 739 C C . LYS A 1 89 ? -19.816 16.732 -32.449 1.00 39.66 89 LYS A C 1
ATOM 741 O O . LYS A 1 89 ? -20.845 16.620 -31.790 1.00 39.66 89 LYS A O 1
ATOM 746 N N . GLN A 1 90 ? -18.751 15.956 -32.237 1.00 43.69 90 GLN A N 1
ATOM 747 C CA . GLN A 1 90 ? -18.657 14.970 -31.151 1.00 43.69 90 GLN A CA 1
ATOM 748 C C . GLN A 1 90 ? -18.304 15.640 -29.819 1.00 43.69 90 GLN A C 1
ATOM 750 O O . GLN A 1 90 ? -18.803 15.221 -28.777 1.00 43.69 90 GLN A O 1
ATOM 755 N N . GLN A 1 91 ? -17.518 16.718 -29.858 1.00 44.22 91 GLN A N 1
ATOM 756 C CA . GLN A 1 91 ? -17.266 17.559 -28.686 1.00 44.22 91 GLN A CA 1
ATOM 757 C C . GLN A 1 91 ? -18.547 18.279 -28.232 1.00 44.22 91 GLN A C 1
ATOM 759 O O . GLN A 1 91 ? -18.857 18.297 -27.045 1.00 44.22 91 GLN A O 1
ATOM 764 N N . GLU A 1 92 ? -19.360 18.780 -29.165 1.00 37.25 92 GLU A N 1
ATOM 765 C CA . GLU A 1 92 ? -20.638 19.432 -28.838 1.00 37.25 92 GLU A CA 1
ATOM 766 C C . GLU A 1 92 ? -21.678 18.470 -28.227 1.00 37.25 92 GLU A C 1
ATOM 768 O O . GLU A 1 92 ? -22.454 18.873 -27.360 1.00 37.25 92 GLU A O 1
ATOM 773 N N . GLN A 1 93 ? -21.672 17.181 -28.599 1.00 37.97 93 GLN A N 1
ATOM 774 C CA . GLN A 1 93 ? -22.557 16.176 -27.988 1.00 37.97 93 GLN A CA 1
ATOM 775 C C . GLN A 1 93 ? -22.186 15.840 -26.535 1.00 37.97 93 GLN A C 1
ATOM 777 O O . GLN A 1 93 ? -23.088 15.585 -25.735 1.00 37.97 93 GLN A O 1
ATOM 782 N N . LEU A 1 94 ? -20.899 15.904 -26.167 1.00 39.53 94 LEU A N 1
ATOM 783 C CA . LEU A 1 94 ? -20.422 15.670 -24.794 1.00 39.53 94 LEU A CA 1
ATOM 784 C C . LEU A 1 94 ? -20.893 16.744 -23.800 1.00 39.53 94 LEU A C 1
ATOM 786 O O . LEU A 1 94 ? -21.041 16.458 -22.615 1.00 39.53 94 LEU A O 1
ATOM 790 N N . HIS A 1 95 ? -21.182 17.957 -24.273 1.00 37.19 95 HIS A N 1
ATOM 791 C CA . HIS A 1 95 ? -21.596 19.080 -23.428 1.00 37.19 95 HIS A CA 1
ATOM 792 C C . HIS A 1 95 ? -23.120 19.207 -23.228 1.00 37.19 95 HIS A C 1
ATOM 794 O O . HIS A 1 95 ? -23.557 20.126 -22.540 1.00 37.19 95 HIS A O 1
ATOM 800 N N . SER A 1 96 ? -23.941 18.310 -23.792 1.00 32.97 96 SER A N 1
ATOM 801 C CA . SER A 1 96 ? -25.410 18.482 -23.821 1.00 32.97 96 SER A CA 1
ATOM 802 C C . SER A 1 96 ? -26.236 17.540 -22.932 1.00 32.97 96 SER A C 1
ATOM 804 O O . SER A 1 96 ? -27.462 17.598 -22.975 1.00 32.97 96 SER A O 1
ATOM 806 N N . GLY A 1 97 ? -25.617 16.692 -22.107 1.00 32.41 97 GLY A N 1
ATOM 807 C CA . GLY A 1 97 ? -26.348 15.713 -21.296 1.00 32.41 97 GLY A CA 1
ATOM 808 C C . GLY A 1 97 ? -26.042 15.802 -19.808 1.00 32.41 97 GLY A C 1
ATOM 809 O O . GLY A 1 97 ? -25.139 15.122 -19.331 1.00 32.41 97 GLY A O 1
ATOM 810 N N . GLU A 1 98 ? -26.840 16.563 -19.058 1.00 46.03 98 GLU A N 1
ATOM 811 C CA . GLU A 1 98 ? -27.129 16.206 -17.667 1.00 46.03 98 GLU A CA 1
ATOM 812 C C . GLU A 1 98 ? -27.587 14.737 -17.639 1.00 46.03 98 GLU A C 1
ATOM 814 O O . GLU A 1 98 ? -28.596 14.382 -18.248 1.00 46.03 98 GLU A O 1
ATOM 819 N N . THR A 1 99 ? -26.843 13.861 -16.964 1.00 35.59 99 THR A N 1
ATOM 820 C CA . THR A 1 99 ? -27.331 12.519 -16.621 1.00 35.59 99 THR A CA 1
ATOM 821 C C . THR A 1 99 ? -27.662 12.451 -15.136 1.00 35.59 99 THR A C 1
ATOM 823 O O . THR A 1 99 ? -26.788 12.619 -14.286 1.00 35.59 99 THR A O 1
ATOM 826 N N . ASP A 1 100 ? -28.930 12.140 -14.859 1.00 42.06 100 ASP A N 1
ATOM 827 C CA . ASP A 1 100 ? -29.653 12.097 -13.575 1.00 42.06 100 ASP A CA 1
ATOM 828 C C . ASP A 1 100 ? -29.141 11.121 -12.491 1.00 42.06 100 ASP A C 1
ATOM 830 O O . ASP A 1 100 ? -29.839 10.822 -11.522 1.00 42.06 100 ASP A O 1
ATOM 834 N N . ILE A 1 101 ? -27.911 10.615 -12.576 1.00 39.41 101 ILE A N 1
ATOM 835 C CA . ILE A 1 101 ? -27.293 9.857 -11.480 1.00 39.41 101 ILE A CA 1
ATOM 836 C C . ILE A 1 101 ? -25.833 10.279 -11.403 1.00 39.41 101 ILE A C 1
ATOM 838 O O . ILE A 1 101 ? -24.983 9.766 -12.127 1.00 39.41 101 ILE A O 1
ATOM 842 N N . SER A 1 102 ? -25.535 11.218 -10.503 1.00 42.00 102 SER A N 1
ATOM 843 C CA . SER A 1 102 ? -24.147 11.545 -10.177 1.00 42.00 102 SER A CA 1
ATOM 844 C C . SER A 1 102 ? -23.407 10.277 -9.732 1.00 42.00 102 SER A C 1
ATOM 846 O O . SER A 1 102 ? -24.000 9.379 -9.123 1.00 42.00 102 SER A O 1
ATOM 848 N N . THR A 1 103 ? -22.102 10.196 -9.979 1.00 43.47 103 THR A N 1
ATOM 849 C CA . THR A 1 103 ? -21.230 9.161 -9.397 1.00 43.47 103 THR A CA 1
ATOM 850 C C . THR A 1 103 ? -21.423 9.049 -7.880 1.00 43.47 103 THR A C 1
ATOM 852 O O . THR A 1 103 ? -21.486 7.939 -7.362 1.00 43.47 103 THR A O 1
ATOM 855 N N . ALA A 1 104 ? -21.688 10.162 -7.186 1.00 36.47 104 ALA A N 1
ATOM 856 C CA . ALA A 1 104 ? -22.047 10.172 -5.766 1.00 36.47 104 ALA A CA 1
ATOM 857 C C . ALA A 1 104 ? -23.390 9.468 -5.460 1.00 36.47 104 ALA A C 1
ATOM 859 O O . ALA A 1 104 ? -23.539 8.814 -4.424 1.00 36.47 104 ALA A O 1
ATOM 860 N N . THR A 1 105 ? -24.372 9.547 -6.361 1.00 35.84 105 THR A N 1
ATOM 861 C CA . THR A 1 105 ? -25.654 8.833 -6.259 1.00 35.84 105 THR A CA 1
ATOM 862 C C . THR A 1 105 ? -25.448 7.332 -6.483 1.00 35.84 105 THR A C 1
ATOM 864 O O . THR A 1 105 ? -25.941 6.532 -5.689 1.00 35.84 105 THR A O 1
ATOM 867 N N . ALA A 1 106 ? -24.654 6.937 -7.484 1.00 39.00 106 ALA A N 1
ATOM 868 C CA . ALA A 1 106 ? -24.280 5.539 -7.728 1.00 39.00 106 ALA A CA 1
ATOM 869 C C . ALA A 1 106 ? -23.488 4.932 -6.551 1.00 39.00 106 ALA A C 1
ATOM 871 O O . ALA A 1 106 ? -23.826 3.847 -6.084 1.00 39.00 106 ALA A O 1
ATOM 872 N N . GLU A 1 107 ? -22.521 5.659 -5.987 1.00 39.25 107 GLU A N 1
ATOM 873 C CA . GLU A 1 107 ? -21.778 5.257 -4.782 1.00 39.25 107 GLU A CA 1
ATOM 874 C C . GLU A 1 107 ? -22.672 5.151 -3.539 1.00 39.25 107 GLU A C 1
ATOM 876 O O . GLU A 1 107 ? -22.465 4.292 -2.680 1.00 39.25 107 GLU A O 1
ATOM 881 N N . THR A 1 108 ? -23.701 5.995 -3.432 1.00 40.19 108 THR A N 1
ATOM 882 C CA . THR A 1 108 ? -24.700 5.908 -2.357 1.00 40.19 108 THR A CA 1
ATOM 883 C C . THR A 1 108 ? -25.593 4.672 -2.520 1.00 40.19 108 THR A C 1
ATOM 885 O O . THR A 1 108 ? -25.939 4.029 -1.524 1.00 40.19 108 THR A O 1
ATOM 888 N N . PHE A 1 109 ? -25.933 4.289 -3.756 1.00 37.72 109 PHE A N 1
ATOM 889 C CA . PHE A 1 109 ? -26.645 3.041 -4.047 1.00 37.72 109 PHE A CA 1
ATOM 890 C C . PHE A 1 109 ? -25.773 1.798 -3.809 1.00 37.72 109 PHE A C 1
ATOM 892 O O . PHE A 1 109 ? -26.275 0.833 -3.234 1.00 37.72 109 PHE A O 1
ATOM 899 N N . ASP A 1 110 ? -24.477 1.839 -4.125 1.00 43.34 110 ASP A N 1
ATOM 900 C CA . ASP A 1 110 ? -23.531 0.742 -3.857 1.00 43.34 110 ASP A CA 1
ATOM 901 C C . ASP A 1 110 ? -23.265 0.560 -2.353 1.00 43.34 110 ASP A C 1
ATOM 903 O O . ASP A 1 110 ? -23.273 -0.565 -1.838 1.00 43.34 110 ASP A O 1
ATOM 907 N N . LYS A 1 111 ? -23.161 1.668 -1.600 1.00 44.22 111 LYS A N 1
ATOM 908 C CA . LYS A 1 111 ? -23.169 1.647 -0.128 1.00 44.22 111 LYS A CA 1
ATOM 909 C C . LYS A 1 111 ? -24.452 0.993 0.388 1.00 44.22 111 LYS A C 1
ATOM 911 O O . LYS A 1 111 ? -24.375 0.067 1.194 1.00 44.22 111 LYS A O 1
ATOM 916 N N . ARG A 1 112 ? -25.632 1.394 -0.110 1.00 43.38 112 ARG A N 1
ATOM 917 C CA . ARG A 1 112 ? -26.928 0.782 0.258 1.00 43.38 112 ARG A CA 1
ATOM 918 C C . ARG A 1 112 ? -27.005 -0.710 -0.087 1.00 43.38 112 ARG A C 1
ATOM 920 O O . ARG A 1 112 ? -27.557 -1.467 0.708 1.00 43.38 112 ARG A O 1
ATOM 927 N N . GLN A 1 113 ? -26.421 -1.151 -1.200 1.00 44.62 113 GLN A N 1
ATOM 928 C CA . GLN A 1 113 ? -26.384 -2.563 -1.602 1.00 44.62 113 GLN A CA 1
ATOM 929 C C . GLN A 1 113 ? -25.407 -3.399 -0.745 1.00 44.62 113 GLN A C 1
ATOM 931 O O . GLN A 1 113 ? -25.627 -4.584 -0.493 1.00 44.62 113 GLN A O 1
ATOM 936 N N . CYS A 1 114 ? -24.347 -2.785 -0.215 1.00 43.31 114 CYS A N 1
ATOM 937 C CA . CYS A 1 114 ? -23.465 -3.420 0.768 1.00 43.31 114 CYS A CA 1
ATOM 938 C C . CYS A 1 114 ? -24.081 -3.464 2.179 1.00 43.31 114 CYS A C 1
ATOM 940 O O . CYS A 1 114 ? -23.885 -4.444 2.904 1.00 43.31 114 CYS A O 1
ATOM 942 N N . PHE A 1 115 ? -24.888 -2.461 2.548 1.00 45.59 115 PHE A N 1
ATOM 943 C CA . PHE A 1 115 ? -25.721 -2.468 3.758 1.00 45.59 115 PHE A CA 1
ATOM 944 C C . PHE A 1 115 ? -26.913 -3.434 3.664 1.00 45.59 115 PHE A C 1
ATOM 946 O O . PHE A 1 115 ? -27.361 -3.942 4.691 1.00 45.59 115 PHE A O 1
ATOM 953 N N . SER A 1 116 ? -27.421 -3.744 2.465 1.00 46.69 116 SER A N 1
ATOM 954 C CA . SER A 1 116 ? -28.539 -4.685 2.296 1.00 46.69 116 SER A CA 1
ATOM 955 C C . SER A 1 116 ? -28.161 -6.143 2.573 1.00 46.69 116 SER A C 1
ATOM 957 O O . SER A 1 116 ? -29.054 -6.968 2.739 1.00 46.69 116 SER A O 1
ATOM 959 N N . LYS A 1 117 ? -26.860 -6.465 2.653 1.00 55.22 117 LYS A N 1
ATOM 960 C CA . LYS A 1 117 ? -26.356 -7.783 3.083 1.00 55.22 117 LYS A CA 1
ATOM 961 C C . LYS A 1 117 ? -26.317 -7.960 4.604 1.00 55.22 117 LYS A C 1
ATOM 963 O O . LYS A 1 117 ? -26.107 -9.077 5.063 1.00 55.22 117 LYS A O 1
ATOM 968 N N . LEU A 1 118 ? -26.487 -6.882 5.373 1.00 62.56 118 LEU A N 1
ATOM 969 C CA . LEU A 1 118 ? -26.619 -6.946 6.827 1.00 62.56 118 LEU A CA 1
ATOM 970 C C . LEU A 1 118 ? -28.069 -7.295 7.186 1.00 62.56 118 LEU A C 1
ATOM 972 O O . LEU A 1 118 ? -29.012 -6.763 6.594 1.00 62.56 118 LEU A O 1
ATOM 976 N N . SER A 1 119 ? -28.250 -8.162 8.176 1.00 68.44 119 SER A N 1
ATOM 977 C CA . SER A 1 119 ? -29.555 -8.393 8.799 1.00 68.44 119 SER A CA 1
ATOM 978 C C . SER A 1 119 ? -30.083 -7.109 9.447 1.00 68.44 119 SER A C 1
ATOM 980 O O . SER A 1 119 ? -29.327 -6.188 9.763 1.00 68.44 119 SER A O 1
ATOM 982 N N . ASP A 1 120 ? -31.390 -7.030 9.685 1.00 75.38 120 ASP A N 1
ATOM 983 C CA . ASP A 1 120 ? -31.985 -5.825 10.277 1.00 75.38 120 ASP A CA 1
ATOM 984 C C . ASP A 1 120 ? -31.464 -5.550 11.696 1.00 75.38 120 ASP A C 1
ATOM 986 O O . ASP A 1 120 ? -31.276 -4.392 12.074 1.00 75.38 120 ASP A O 1
ATOM 990 N N . ASN A 1 121 ? -31.098 -6.602 12.436 1.00 69.44 121 ASN A N 1
ATOM 991 C CA . ASN A 1 121 ? -30.402 -6.477 13.717 1.00 69.44 121 ASN A CA 1
ATOM 992 C C . ASN A 1 121 ? -28.996 -5.879 13.566 1.00 69.44 121 ASN A C 1
ATOM 994 O O . ASN A 1 121 ? -28.581 -5.0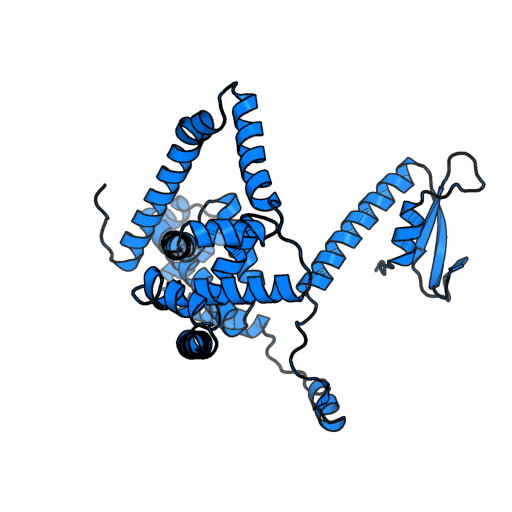68 14.390 1.00 69.44 121 ASN A O 1
ATOM 998 N N . GLU A 1 122 ? -28.262 -6.228 12.512 1.00 72.06 122 GLU A N 1
ATOM 999 C CA . GLU A 1 122 ? -26.931 -5.675 12.250 1.00 72.06 122 GLU A CA 1
ATOM 1000 C C . GLU A 1 122 ? -26.996 -4.213 11.806 1.00 72.06 122 GLU A C 1
ATOM 1002 O O . GLU A 1 122 ? -26.207 -3.398 12.281 1.00 72.06 122 GLU A O 1
ATOM 1007 N N . LYS A 1 123 ? -27.976 -3.847 10.971 1.00 75.00 123 LYS A N 1
ATOM 1008 C CA . LYS A 1 123 ? -28.239 -2.442 10.616 1.00 75.00 123 LYS A CA 1
ATOM 1009 C C . LYS A 1 123 ? -28.563 -1.612 11.856 1.00 75.00 123 LYS A C 1
ATOM 1011 O O . LYS A 1 123 ? -28.047 -0.507 12.002 1.00 75.00 123 LYS A O 1
ATOM 1016 N N . ARG A 1 124 ? -29.364 -2.166 12.773 1.00 77.81 124 ARG A N 1
ATOM 1017 C CA . ARG A 1 124 ? -29.716 -1.512 14.038 1.00 77.81 124 ARG A CA 1
ATOM 1018 C C . ARG A 1 124 ? -28.514 -1.344 14.966 1.00 77.81 124 ARG A C 1
ATOM 1020 O O . ARG A 1 124 ? -28.363 -0.286 15.564 1.00 77.81 124 ARG A O 1
ATOM 1027 N N . ILE A 1 125 ? -27.621 -2.336 15.027 1.00 76.56 125 ILE A N 1
ATOM 1028 C CA . ILE A 1 125 ? -26.339 -2.220 15.739 1.00 76.56 125 ILE A CA 1
ATOM 1029 C C . ILE A 1 125 ? -25.506 -1.055 15.188 1.00 76.56 125 ILE A C 1
ATOM 1031 O O . ILE A 1 125 ? -24.953 -0.289 15.974 1.00 76.56 125 ILE A O 1
ATOM 1035 N N . ILE A 1 126 ? -25.390 -0.921 13.862 1.00 77.00 126 ILE A N 1
ATOM 1036 C CA . ILE A 1 126 ? -24.595 0.156 13.250 1.00 77.00 126 ILE A CA 1
ATOM 1037 C C . ILE A 1 126 ? -25.216 1.529 13.517 1.00 77.00 126 ILE A C 1
ATOM 1039 O O . ILE A 1 126 ? -24.495 2.416 13.961 1.00 77.00 126 ILE A O 1
ATOM 1043 N N . ALA A 1 127 ? -26.534 1.677 13.353 1.00 77.06 127 ALA A N 1
ATOM 1044 C CA . ALA A 1 127 ? -27.236 2.930 13.640 1.00 77.06 127 ALA A CA 1
ATOM 1045 C C . ALA A 1 127 ? -26.993 3.419 15.080 1.00 77.06 127 ALA A C 1
ATOM 1047 O O . ALA A 1 127 ? -26.569 4.552 15.279 1.00 77.06 127 ALA A O 1
ATOM 1048 N N . LEU A 1 128 ? -27.149 2.539 16.076 1.00 73.12 128 LEU A N 1
ATOM 1049 C CA . LEU A 1 128 ? -26.935 2.908 17.480 1.00 73.12 128 LEU A CA 1
ATOM 1050 C C . LEU A 1 128 ? -25.476 3.298 17.777 1.00 73.12 128 LEU A C 1
ATOM 1052 O O . LEU A 1 128 ? -25.221 4.179 18.597 1.00 73.12 128 LEU A O 1
ATOM 1056 N N . LEU A 1 129 ? -24.504 2.650 17.123 1.00 71.94 129 LEU A N 1
ATOM 1057 C CA . LEU A 1 129 ? -23.089 3.017 17.245 1.00 71.94 129 LEU A CA 1
ATOM 1058 C C . LEU A 1 129 ? -22.788 4.387 16.613 1.00 71.94 129 LEU A C 1
ATOM 1060 O O . LEU A 1 129 ? -21.963 5.123 17.156 1.00 71.94 129 LEU A O 1
ATOM 1064 N N . ASP A 1 130 ? -23.428 4.718 15.490 1.00 72.44 130 ASP A N 1
ATOM 1065 C CA . ASP A 1 130 ? -23.266 6.002 14.795 1.00 72.44 130 ASP A CA 1
ATOM 1066 C C . ASP A 1 130 ? -23.955 7.156 15.547 1.00 72.44 130 ASP A C 1
ATOM 1068 O O . ASP A 1 130 ? -23.455 8.279 15.544 1.00 72.44 130 ASP A O 1
ATOM 1072 N N . GLU A 1 131 ? -25.028 6.864 16.288 1.00 79.56 131 GLU A N 1
ATOM 1073 C CA . GLU A 1 131 ? -25.675 7.776 17.248 1.00 79.56 131 GLU A CA 1
ATOM 1074 C C . GLU A 1 131 ? -24.821 8.039 18.508 1.00 79.56 131 GLU A C 1
ATOM 1076 O O . GLU A 1 131 ? -25.205 8.814 19.384 1.00 79.56 131 GLU A O 1
ATOM 1081 N N . GLY A 1 132 ? -23.636 7.426 18.600 1.00 78.31 132 GLY A N 1
ATOM 1082 C CA . GLY A 1 132 ? -22.664 7.650 19.669 1.00 78.31 132 GLY A CA 1
ATOM 1083 C C . GLY A 1 132 ? -22.743 6.648 20.823 1.00 78.31 132 GLY A C 1
ATOM 1084 O O . GLY A 1 132 ? -21.970 6.776 21.776 1.00 78.31 132 GLY A O 1
ATOM 1085 N N . SER A 1 133 ? -23.610 5.631 20.743 1.00 78.88 133 SER A N 1
ATOM 1086 C CA . SER A 1 133 ? -23.708 4.605 21.788 1.00 78.88 133 SER A CA 1
ATOM 1087 C C . SER A 1 133 ? -22.451 3.733 21.834 1.00 78.88 133 SER A C 1
ATOM 1089 O O . SER A 1 133 ? -21.859 3.361 20.816 1.00 78.88 133 SER A O 1
ATOM 1091 N N . THR A 1 134 ? -22.031 3.336 23.032 1.00 84.38 134 THR A N 1
ATOM 1092 C CA . THR A 1 134 ? -20.914 2.403 23.209 1.00 84.38 134 THR A CA 1
ATOM 1093 C C . THR A 1 134 ? -21.323 0.970 22.853 1.00 84.38 134 THR A C 1
ATOM 1095 O O . THR A 1 134 ? -22.479 0.575 22.980 1.00 84.38 134 THR A O 1
ATOM 1098 N N . GLN A 1 135 ? -20.358 0.108 22.499 1.00 78.19 135 GLN A N 1
ATOM 1099 C CA . GLN A 1 135 ? -20.649 -1.310 22.203 1.00 78.19 135 GLN A CA 1
ATOM 1100 C C . GLN A 1 135 ? -21.354 -2.038 23.358 1.00 78.19 135 GLN A C 1
ATOM 1102 O O . GLN A 1 135 ? -22.071 -3.007 23.125 1.00 78.19 135 GLN A O 1
ATOM 1107 N N . LYS A 1 136 ? -21.116 -1.599 24.599 1.00 86.88 136 LYS A N 1
ATOM 1108 C CA . LYS A 1 136 ? -21.718 -2.176 25.802 1.00 86.88 136 LYS A CA 1
ATOM 1109 C C . LYS A 1 136 ? -23.181 -1.756 25.954 1.00 86.88 136 LYS A C 1
ATOM 1111 O O . LYS A 1 136 ? -23.999 -2.587 26.338 1.00 86.88 136 LYS A O 1
ATOM 1116 N N . GLU A 1 137 ? -23.504 -0.504 25.640 1.00 84.56 137 GLU A N 1
ATOM 1117 C CA . GLU A 1 137 ? -24.881 0.004 25.639 1.00 84.56 137 GLU A CA 1
ATOM 1118 C C . GLU A 1 137 ? -25.700 -0.664 24.537 1.00 84.56 137 GLU A C 1
ATOM 1120 O O . GLU A 1 137 ? -26.733 -1.251 24.841 1.00 84.56 137 GLU A O 1
ATOM 1125 N N . VAL A 1 138 ? -25.166 -0.726 23.312 1.00 83.50 138 VAL A N 1
ATOM 1126 C CA . VAL A 1 138 ? -25.815 -1.412 22.180 1.00 83.50 138 VAL A CA 1
ATOM 1127 C C . VAL A 1 138 ? -26.052 -2.895 22.476 1.00 83.50 138 VAL A C 1
ATOM 1129 O O . VAL A 1 138 ? -27.119 -3.433 22.188 1.00 83.50 138 VAL A O 1
ATOM 1132 N N . ALA A 1 139 ? -25.077 -3.571 23.092 1.00 87.12 139 ALA A N 1
ATOM 1133 C CA . ALA A 1 139 ? -25.218 -4.970 23.491 1.00 87.12 139 ALA A CA 1
ATOM 1134 C C . ALA A 1 139 ? -26.351 -5.172 24.509 1.00 87.12 139 ALA A C 1
ATOM 1136 O O . ALA A 1 139 ? -27.140 -6.107 24.378 1.00 87.12 139 ALA A O 1
ATOM 1137 N N . LYS A 1 140 ? -26.444 -4.280 25.503 1.00 88.81 140 LYS A N 1
ATOM 1138 C CA . LYS A 1 140 ? -27.486 -4.316 26.533 1.00 88.81 140 LYS A CA 1
ATOM 1139 C C . LYS A 1 140 ? -28.869 -4.021 25.949 1.00 88.81 140 LYS A C 1
ATOM 1141 O O . LYS A 1 140 ? -29.816 -4.710 26.307 1.00 88.81 140 LYS A O 1
ATOM 1146 N N . GLU A 1 141 ? -28.973 -3.028 25.072 1.00 89.75 141 GLU A N 1
ATOM 1147 C CA . GLU A 1 141 ? -30.231 -2.629 24.435 1.00 8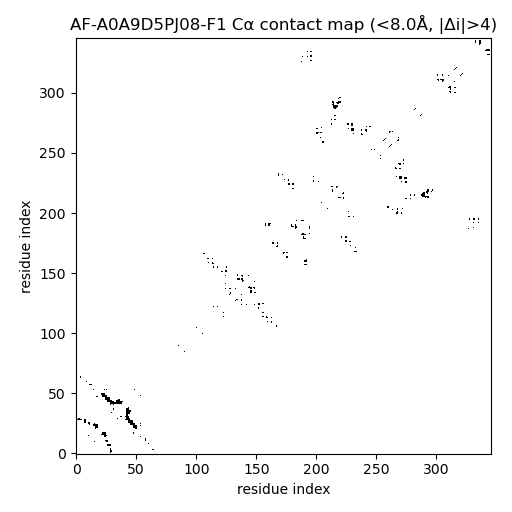9.75 141 GLU A CA 1
ATOM 1148 C C . GLU A 1 141 ? -30.799 -3.738 23.545 1.00 89.75 141 GLU A C 1
ATOM 1150 O O . GLU A 1 141 ? -31.988 -4.037 23.607 1.00 89.75 141 GLU A O 1
ATOM 1155 N N . LEU A 1 142 ? -29.942 -4.392 22.760 1.00 87.44 142 LEU A N 1
ATOM 1156 C CA . LEU A 1 142 ? -30.366 -5.407 21.795 1.00 87.44 142 LEU A CA 1
ATOM 1157 C C . LEU A 1 142 ? -30.341 -6.839 22.351 1.00 87.44 142 LEU A C 1
ATOM 1159 O O . LEU A 1 142 ? -30.607 -7.783 21.611 1.00 87.44 142 LEU A O 1
ATOM 1163 N N . GLY A 1 143 ? -30.008 -7.024 23.633 1.00 87.31 143 GLY A N 1
ATOM 1164 C CA . GLY A 1 143 ? -29.954 -8.346 24.268 1.00 87.31 143 GLY A CA 1
ATOM 1165 C C . GLY A 1 143 ? -28.895 -9.284 23.672 1.00 87.31 143 GLY A C 1
ATOM 1166 O O . GLY A 1 143 ? -29.056 -10.503 23.707 1.00 87.31 143 GLY A O 1
ATOM 1167 N N . VAL A 1 144 ? -27.814 -8.735 23.112 1.00 88.94 144 VAL A N 1
ATOM 1168 C CA . VAL A 1 144 ? -26.729 -9.487 22.460 1.00 88.94 144 VAL A CA 1
ATOM 1169 C C . VAL A 1 144 ? -25.417 -9.355 23.230 1.00 88.94 144 VAL A C 1
ATOM 1171 O O . VAL A 1 144 ? -25.263 -8.530 24.127 1.00 88.94 144 VAL A O 1
ATOM 1174 N N . THR A 1 145 ? -24.414 -10.162 22.880 1.00 86.62 145 THR A N 1
ATOM 1175 C CA . THR A 1 145 ? -23.088 -10.026 23.497 1.00 86.62 145 THR A CA 1
ATOM 1176 C C . THR A 1 145 ? -22.330 -8.826 22.922 1.00 86.62 145 THR A C 1
ATOM 1178 O O . THR A 1 145 ? -22.402 -8.534 21.728 1.00 86.62 145 THR A O 1
ATOM 1181 N N . GLN A 1 146 ? -21.499 -8.171 23.739 1.00 81.06 146 GLN A N 1
ATOM 1182 C CA . GLN A 1 146 ? -20.577 -7.135 23.249 1.00 81.06 146 GLN A CA 1
ATOM 1183 C C . GLN A 1 146 ? -19.631 -7.679 22.157 1.00 81.06 146 GLN A C 1
ATOM 1185 O O . GLN A 1 146 ? -19.258 -6.961 21.228 1.00 81.06 146 GLN A O 1
ATOM 1190 N N . GLY A 1 147 ? -19.269 -8.966 22.238 1.00 73.94 147 GLY A N 1
ATOM 1191 C CA . GLY A 1 147 ? -18.487 -9.653 21.209 1.00 73.94 147 GLY A CA 1
ATOM 1192 C C . GLY A 1 147 ? -19.206 -9.713 19.858 1.00 73.94 147 GLY A C 1
ATOM 1193 O O . GLY A 1 147 ? -18.582 -9.451 18.830 1.00 73.94 147 GLY A O 1
ATOM 1194 N N . TYR A 1 148 ? -20.515 -9.976 19.866 1.00 74.56 148 TYR A N 1
ATOM 1195 C CA . TYR A 1 148 ? -21.358 -9.943 18.672 1.00 74.56 148 TYR A CA 1
ATOM 1196 C C . TYR A 1 148 ? -21.409 -8.534 18.062 1.00 74.56 148 TYR A C 1
ATOM 1198 O O . TYR A 1 148 ? -21.094 -8.374 16.888 1.00 74.56 148 TYR A O 1
ATOM 1206 N N . VAL A 1 149 ? -21.643 -7.491 18.869 1.00 73.44 149 VAL A N 1
ATOM 1207 C CA . VAL A 1 149 ? -21.605 -6.083 18.413 1.00 73.44 149 VAL A CA 1
ATOM 1208 C C . VAL A 1 149 ? -20.254 -5.721 17.775 1.00 73.44 149 VAL A C 1
ATOM 1210 O O . VAL A 1 149 ? -20.196 -5.081 16.725 1.00 73.44 149 VAL A O 1
ATOM 1213 N N . SER A 1 150 ? -19.145 -6.165 18.376 1.00 72.62 150 SER A N 1
ATOM 1214 C CA . SER A 1 150 ? -17.794 -5.954 17.838 1.00 72.62 150 SER A CA 1
ATOM 1215 C C . SER A 1 150 ? -17.581 -6.640 16.484 1.00 72.62 150 SER A C 1
ATOM 1217 O O . SER A 1 150 ? -16.957 -6.065 15.591 1.00 72.62 150 SER A O 1
ATOM 1219 N N . MET A 1 151 ? -18.098 -7.860 16.319 1.00 74.44 151 MET A N 1
ATOM 1220 C CA . MET A 1 151 ? -18.059 -8.593 15.053 1.00 74.44 151 MET A CA 1
ATOM 1221 C C . MET A 1 151 ? -18.869 -7.876 13.971 1.00 74.44 151 MET A C 1
ATOM 1223 O O . MET A 1 151 ? -18.330 -7.631 12.895 1.00 74.44 151 MET A O 1
ATOM 1227 N N . VAL A 1 152 ? -20.102 -7.467 14.273 1.00 72.69 152 VAL A N 1
ATOM 1228 C CA . VAL A 1 152 ? -20.972 -6.740 13.335 1.00 72.69 152 VAL A CA 1
ATOM 1229 C C . VAL A 1 152 ? -20.326 -5.432 12.885 1.00 72.69 152 VAL A C 1
ATOM 1231 O O . VAL A 1 152 ? -20.244 -5.158 11.690 1.00 72.69 152 VAL A O 1
ATOM 1234 N N . LYS A 1 153 ? -19.751 -4.662 13.820 1.00 76.62 153 LYS A N 1
ATOM 1235 C CA . LYS A 1 153 ? -18.996 -3.443 13.494 1.00 76.62 153 LYS A CA 1
ATOM 1236 C C . LYS A 1 153 ? -17.836 -3.719 12.531 1.00 76.62 153 LYS A C 1
ATOM 1238 O O . LYS A 1 153 ? -17.604 -2.945 11.604 1.00 76.62 153 LYS A O 1
ATOM 1243 N N . LYS A 1 154 ? -17.088 -4.807 12.746 1.00 73.94 154 LYS A N 1
ATOM 1244 C CA . LYS A 1 154 ? -15.990 -5.203 11.848 1.00 73.94 154 LYS A CA 1
ATOM 1245 C C . LYS A 1 154 ? -16.504 -5.613 10.472 1.00 73.94 154 LYS A C 1
ATOM 1247 O O . LYS A 1 154 ? -15.896 -5.214 9.485 1.00 73.94 154 LYS A O 1
ATOM 1252 N N . GLN A 1 155 ? -17.607 -6.356 10.407 1.00 70.06 155 GLN A N 1
ATOM 1253 C CA . GLN A 1 155 ? -18.203 -6.786 9.145 1.00 70.06 155 GLN A CA 1
ATOM 1254 C C . GLN A 1 155 ? -18.725 -5.597 8.334 1.00 70.06 155 GLN A C 1
ATOM 1256 O O . GLN A 1 155 ? -18.437 -5.496 7.147 1.00 70.06 155 GLN A O 1
ATOM 1261 N N . ALA A 1 156 ? -19.421 -4.656 8.974 1.00 70.31 156 ALA A N 1
ATOM 1262 C CA . ALA A 1 156 ? -19.884 -3.438 8.317 1.00 70.31 156 ALA A CA 1
ATOM 1263 C C . ALA A 1 156 ? -18.711 -2.599 7.791 1.00 70.31 156 ALA A C 1
ATOM 1265 O O . ALA A 1 156 ? -18.734 -2.156 6.644 1.00 70.31 156 ALA A O 1
ATOM 1266 N N . LYS A 1 157 ? -17.644 -2.445 8.590 1.00 75.38 157 LYS A N 1
ATOM 1267 C CA . LYS A 1 157 ? -16.423 -1.756 8.149 1.00 75.38 157 LYS A CA 1
ATOM 1268 C C . LYS A 1 157 ? -15.767 -2.458 6.959 1.00 75.38 157 LYS A C 1
ATOM 1270 O O . LYS A 1 157 ? -15.361 -1.776 6.027 1.00 75.38 157 LYS A O 1
ATOM 1275 N N . PHE A 1 158 ? -15.689 -3.789 6.976 1.00 71.38 158 PHE A N 1
ATOM 1276 C CA . PHE A 1 158 ? -15.174 -4.568 5.851 1.00 71.38 158 PHE A CA 1
ATOM 1277 C C . PHE A 1 158 ? -16.027 -4.374 4.593 1.00 71.38 158 PHE A C 1
ATOM 1279 O O . PHE A 1 158 ? -15.476 -4.113 3.532 1.00 71.38 158 PHE A O 1
ATOM 1286 N N . ASN A 1 159 ? -17.356 -4.446 4.705 1.00 69.19 159 ASN A N 1
ATOM 1287 C CA . ASN A 1 159 ? -18.260 -4.251 3.569 1.00 69.19 159 ASN A CA 1
ATOM 1288 C C . ASN A 1 159 ? -18.117 -2.844 2.967 1.00 69.19 159 ASN A C 1
ATOM 1290 O O . ASN A 1 159 ? -18.104 -2.706 1.746 1.00 69.19 159 ASN A O 1
ATOM 1294 N N . LEU A 1 160 ? -17.980 -1.818 3.813 1.00 74.00 160 LEU A N 1
ATOM 1295 C CA . LEU A 1 160 ? -17.717 -0.449 3.372 1.00 74.00 160 LEU A CA 1
ATOM 1296 C C . LEU A 1 160 ? -16.373 -0.354 2.640 1.00 74.00 160 LEU A C 1
ATOM 1298 O O . LEU A 1 160 ? -16.330 0.123 1.512 1.00 74.00 160 LEU A O 1
ATOM 1302 N N . ASP A 1 161 ? -15.301 -0.857 3.255 1.00 77.94 161 ASP A N 1
ATOM 1303 C CA . ASP A 1 161 ? -13.961 -0.852 2.658 1.00 77.94 161 ASP A CA 1
ATOM 1304 C C . ASP A 1 161 ? -13.925 -1.610 1.325 1.00 77.94 161 ASP A C 1
ATOM 1306 O O . ASP A 1 161 ? -13.242 -1.193 0.393 1.00 77.94 161 ASP A O 1
ATOM 1310 N N . TYR A 1 162 ? -14.669 -2.715 1.225 1.00 74.56 162 TYR A N 1
ATOM 1311 C CA . TYR A 1 162 ? -14.776 -3.521 0.013 1.00 74.56 162 TYR A CA 1
ATOM 1312 C C . TYR A 1 162 ? -15.550 -2.799 -1.092 1.00 74.56 162 TYR A C 1
ATOM 1314 O O . TYR A 1 162 ? -15.132 -2.828 -2.245 1.00 74.56 162 TYR A O 1
ATOM 1322 N N . SER A 1 163 ? -16.651 -2.122 -0.756 1.00 72.00 163 SER A N 1
ATOM 1323 C CA . SER A 1 163 ? -17.403 -1.293 -1.707 1.00 72.00 163 SER A CA 1
ATOM 1324 C C . SER A 1 163 ? -16.543 -0.164 -2.265 1.00 72.00 163 SER A C 1
ATOM 1326 O O . SER A 1 163 ? -16.474 0.015 -3.477 1.00 72.00 163 SER A O 1
ATOM 1328 N N . GLU A 1 164 ? -15.835 0.550 -1.392 1.00 78.50 164 GLU A N 1
ATOM 1329 C CA . GLU A 1 164 ? -14.928 1.621 -1.800 1.00 78.50 164 GLU A CA 1
ATOM 1330 C C . GLU A 1 164 ? -13.782 1.094 -2.665 1.00 78.50 164 GLU A C 1
ATOM 1332 O O . GLU A 1 164 ? -13.489 1.686 -3.696 1.00 78.50 164 GLU A O 1
ATOM 1337 N N . TYR A 1 165 ? -13.180 -0.042 -2.295 1.00 77.62 165 TYR A N 1
ATOM 1338 C CA . TYR A 1 165 ? -12.163 -0.708 -3.111 1.00 77.62 165 TYR A CA 1
ATOM 1339 C C . TYR A 1 165 ? -12.692 -1.046 -4.509 1.00 77.62 165 TYR A C 1
ATOM 1341 O O . TYR A 1 165 ? -12.052 -0.736 -5.509 1.00 77.62 165 TYR A O 1
ATOM 1349 N N . ARG A 1 166 ? -13.884 -1.649 -4.600 1.00 76.69 166 ARG A N 1
ATOM 1350 C CA . ARG A 1 166 ? -14.498 -2.023 -5.882 1.00 76.69 166 ARG A CA 1
ATOM 1351 C C . ARG A 1 166 ? -14.821 -0.808 -6.743 1.00 76.69 166 ARG A C 1
ATOM 1353 O O . ARG A 1 166 ? -14.591 -0.869 -7.949 1.00 76.69 166 ARG A O 1
ATOM 1360 N N . SER A 1 167 ? -15.328 0.265 -6.133 1.00 74.88 167 SER A N 1
ATOM 1361 C CA . SER A 1 167 ? -15.547 1.537 -6.825 1.00 74.88 167 SER A CA 1
ATOM 1362 C C . SER A 1 167 ? -14.223 2.073 -7.362 1.00 74.88 167 SER A C 1
ATOM 1364 O O . SER A 1 167 ? -14.107 2.298 -8.563 1.00 74.88 167 SER A O 1
ATOM 1366 N N . ALA A 1 168 ? -13.196 2.142 -6.507 1.00 78.12 168 ALA A N 1
ATOM 1367 C CA . ALA A 1 168 ? -11.887 2.666 -6.867 1.00 78.12 168 ALA A CA 1
ATOM 1368 C C . ALA A 1 168 ? -11.229 1.881 -8.005 1.00 78.12 168 ALA A C 1
ATOM 1370 O O . ALA A 1 168 ? -10.736 2.486 -8.951 1.00 78.12 168 ALA A O 1
ATOM 1371 N N . VAL A 1 169 ? -11.249 0.543 -7.959 1.00 74.44 169 VAL A N 1
ATOM 1372 C CA . VAL A 1 169 ? -10.711 -0.305 -9.038 1.00 74.44 169 VAL A CA 1
ATOM 1373 C C . VAL A 1 169 ? -11.432 -0.038 -10.358 1.00 74.44 169 VAL A C 1
ATOM 1375 O O . VAL A 1 169 ? -10.786 0.071 -11.396 1.00 74.44 169 VAL A O 1
ATOM 1378 N N . LYS A 1 170 ? -12.762 0.109 -10.328 1.00 75.56 170 LYS A N 1
ATOM 1379 C CA . LYS A 1 170 ? -13.570 0.362 -11.527 1.00 75.56 170 LYS A CA 1
ATOM 1380 C C . LYS A 1 170 ? -13.325 1.752 -12.121 1.00 75.56 170 LYS A C 1
ATOM 1382 O O . LYS A 1 170 ? -13.333 1.890 -13.340 1.00 75.56 170 LYS A O 1
ATOM 1387 N N . SER A 1 171 ? -13.154 2.770 -11.283 1.00 76.38 171 SER A N 1
ATOM 1388 C CA . SER A 1 171 ? -12.926 4.156 -11.709 1.00 76.38 171 SER A CA 1
ATOM 1389 C C . SER A 1 171 ? -11.447 4.511 -11.887 1.00 76.38 171 SER A C 1
ATOM 1391 O O . SER A 1 171 ? -11.148 5.617 -12.329 1.00 76.38 171 SER A O 1
ATOM 1393 N N . ASN A 1 172 ? -10.532 3.592 -11.558 1.00 76.75 172 ASN A N 1
ATOM 1394 C CA . ASN A 1 172 ? -9.092 3.840 -11.477 1.00 76.75 172 ASN A CA 1
ATOM 1395 C C . ASN A 1 172 ? -8.752 5.044 -10.568 1.00 76.75 172 ASN A C 1
ATOM 1397 O O . ASN A 1 172 ? -7.896 5.871 -10.883 1.00 76.75 172 ASN A O 1
ATOM 1401 N N . ASP A 1 173 ? -9.465 5.164 -9.445 1.00 77.50 173 ASP A N 1
ATOM 1402 C CA . ASP A 1 173 ? -9.379 6.313 -8.541 1.00 77.50 173 ASP A CA 1
ATOM 1403 C C . ASP A 1 173 ? -8.115 6.277 -7.669 1.00 77.50 173 ASP A C 1
ATOM 1405 O O . ASP A 1 173 ? -8.025 5.514 -6.704 1.00 77.50 173 ASP A O 1
ATOM 1409 N N . GLY A 1 174 ? -7.157 7.157 -7.965 1.00 76.44 174 GLY A N 1
ATOM 1410 C CA . GLY A 1 174 ? -5.918 7.304 -7.202 1.00 76.44 174 GLY A CA 1
ATOM 1411 C C . GLY A 1 174 ? -6.083 7.844 -5.771 1.00 76.44 174 GLY A C 1
ATOM 1412 O O . GLY A 1 174 ? -5.154 7.702 -4.967 1.00 76.44 174 GLY A O 1
ATOM 1413 N N . GLU A 1 175 ? -7.225 8.432 -5.396 1.00 80.06 175 GLU A N 1
ATOM 1414 C CA . GLU A 1 175 ? -7.470 8.887 -4.018 1.00 80.06 175 GLU A CA 1
ATOM 1415 C C . GLU A 1 175 ? -7.546 7.717 -3.033 1.00 80.06 175 GLU A C 1
ATOM 1417 O O . GLU A 1 175 ? -7.083 7.821 -1.888 1.00 80.06 175 GLU A O 1
ATOM 1422 N N . TYR A 1 176 ? -8.030 6.560 -3.486 1.00 83.50 176 TYR A N 1
ATOM 1423 C CA . TYR A 1 176 ? -8.068 5.346 -2.675 1.00 83.50 176 TYR A CA 1
ATOM 1424 C C . TYR A 1 176 ? -6.674 4.929 -2.172 1.00 83.50 176 TYR A C 1
ATOM 1426 O O . TYR A 1 176 ? -6.513 4.528 -1.012 1.00 83.50 176 TYR A O 1
ATOM 1434 N N . ILE A 1 177 ? -5.634 5.103 -2.993 1.00 86.94 177 ILE A N 1
ATOM 1435 C CA . ILE A 1 177 ? -4.239 4.817 -2.621 1.00 86.94 177 ILE A CA 1
ATOM 1436 C C . ILE A 1 177 ? -3.770 5.740 -1.497 1.00 86.94 177 ILE A C 1
ATOM 1438 O O . ILE A 1 177 ? -3.117 5.299 -0.546 1.00 86.94 177 ILE A O 1
ATOM 1442 N N . TRP A 1 178 ? -4.142 7.018 -1.555 1.00 83.62 178 TRP A N 1
ATOM 1443 C CA . TRP A 1 178 ? -3.843 7.972 -0.491 1.00 83.62 178 TRP A CA 1
ATOM 1444 C C . TRP A 1 178 ? -4.576 7.645 0.801 1.00 83.62 178 TRP A C 1
ATOM 1446 O O . TRP A 1 178 ? -3.970 7.711 1.870 1.00 83.62 178 TRP A O 1
ATOM 1456 N N . LYS A 1 179 ? -5.843 7.233 0.720 1.00 86.44 179 LYS A N 1
ATOM 1457 C CA . LYS A 1 179 ? -6.601 6.759 1.881 1.00 86.44 179 LYS A CA 1
ATOM 1458 C C . LYS A 1 179 ? -5.942 5.539 2.525 1.00 86.44 179 LYS A C 1
ATOM 1460 O O . LYS A 1 179 ? -5.851 5.468 3.754 1.00 86.44 179 LYS A O 1
ATOM 1465 N N . CYS A 1 180 ? -5.467 4.590 1.719 1.00 86.06 180 CYS A N 1
ATOM 1466 C CA . CYS A 1 180 ? -4.722 3.433 2.211 1.00 86.06 180 CYS A CA 1
ATOM 1467 C C . CYS A 1 180 ? -3.424 3.863 2.903 1.00 86.06 180 CYS A C 1
ATOM 1469 O O . CYS A 1 180 ? -3.143 3.419 4.018 1.00 86.06 180 CYS A O 1
ATOM 1471 N N . TRP A 1 181 ? -2.668 4.777 2.291 1.00 85.88 181 TRP A N 1
ATOM 1472 C CA . TRP A 1 181 ? -1.428 5.304 2.858 1.00 85.88 181 TRP A CA 1
ATOM 1473 C C . TRP A 1 181 ? -1.639 6.097 4.157 1.00 85.88 181 TRP A C 1
ATOM 1475 O O . TRP A 1 181 ? -0.901 5.896 5.122 1.00 85.88 181 TRP A O 1
ATOM 1485 N N . ASP A 1 182 ? -2.658 6.956 4.239 1.00 83.44 182 ASP A N 1
ATOM 1486 C CA . ASP A 1 182 ? -2.988 7.698 5.464 1.00 83.44 182 ASP A CA 1
ATOM 1487 C C . ASP A 1 182 ? -3.341 6.741 6.613 1.00 83.44 182 ASP A C 1
ATOM 1489 O O . ASP A 1 182 ? -2.805 6.855 7.717 1.00 83.44 182 ASP A O 1
ATOM 1493 N N . GLN A 1 183 ? -4.156 5.716 6.345 1.00 81.94 183 GLN A N 1
ATOM 1494 C CA . GLN A 1 183 ? -4.454 4.691 7.348 1.00 81.94 183 GLN A CA 1
ATOM 1495 C C . GLN A 1 183 ? -3.201 3.920 7.773 1.00 81.94 183 GLN A C 1
ATOM 1497 O O . GLN A 1 183 ? -2.979 3.730 8.973 1.00 81.94 183 GLN A O 1
ATOM 1502 N N . PHE A 1 184 ? -2.358 3.529 6.816 1.00 82.62 184 PHE A N 1
ATOM 1503 C CA . PHE A 1 184 ? -1.120 2.814 7.098 1.00 82.62 184 PHE A CA 1
ATOM 1504 C C . PHE A 1 184 ? -0.145 3.654 7.929 1.00 82.62 184 PHE A C 1
ATOM 1506 O O . PHE A 1 184 ? 0.340 3.190 8.953 1.00 82.62 184 PHE A O 1
ATOM 1513 N N . SER A 1 185 ? 0.097 4.909 7.561 1.00 80.12 185 SER A N 1
ATOM 1514 C CA . SER A 1 185 ? 1.013 5.797 8.291 1.00 80.12 185 SER A CA 1
ATOM 1515 C C . SER A 1 185 ? 0.585 6.065 9.740 1.00 80.12 185 SER A C 1
ATOM 1517 O O . SER A 1 185 ? 1.437 6.236 10.609 1.00 80.12 185 SER A O 1
ATOM 1519 N N . ARG A 1 186 ? -0.723 6.050 10.031 1.00 78.00 186 ARG A N 1
ATOM 1520 C CA . ARG A 1 186 ? -1.255 6.268 11.388 1.00 78.00 186 ARG A CA 1
ATOM 1521 C C . ARG A 1 186 ? -1.368 4.991 12.215 1.00 78.00 186 ARG A C 1
ATOM 1523 O O . ARG A 1 186 ? -1.228 5.037 13.434 1.00 78.00 186 ARG A O 1
ATOM 1530 N N . LYS A 1 187 ? -1.719 3.870 11.580 1.00 79.81 187 LYS A N 1
ATOM 1531 C CA . LYS A 1 187 ? -2.148 2.638 12.273 1.00 79.81 187 LYS A CA 1
ATOM 1532 C C . LYS A 1 187 ? -1.317 1.407 11.928 1.00 79.81 187 LYS A C 1
ATOM 1534 O O . LYS A 1 187 ? -1.538 0.360 12.535 1.00 79.81 187 LYS A O 1
ATOM 1539 N N . LEU A 1 188 ? -0.413 1.515 10.955 1.00 77.56 188 LEU A N 1
ATOM 1540 C CA . LEU A 1 188 ? 0.331 0.408 10.347 1.00 77.56 188 LEU A CA 1
ATOM 1541 C C . LEU A 1 188 ? -0.599 -0.717 9.864 1.00 77.56 188 LEU A C 1
ATOM 1543 O O . LEU A 1 188 ? -0.312 -1.901 10.018 1.00 77.56 188 LEU A O 1
ATOM 1547 N N . ALA A 1 189 ? -1.757 -0.323 9.329 1.00 82.88 189 ALA A N 1
ATOM 1548 C CA . ALA A 1 189 ? -2.781 -1.218 8.813 1.00 82.88 189 ALA A CA 1
ATOM 1549 C C . ALA A 1 189 ? -3.544 -0.533 7.676 1.00 82.88 189 ALA A C 1
ATOM 1551 O O . ALA A 1 189 ? -4.010 0.597 7.844 1.00 82.88 189 ALA A O 1
ATOM 1552 N N . MET A 1 190 ? -3.702 -1.231 6.552 1.00 85.81 190 MET A N 1
ATOM 1553 C CA . MET A 1 190 ? -4.548 -0.804 5.440 1.00 85.81 190 MET A CA 1
ATOM 1554 C C . MET A 1 190 ? -5.911 -1.521 5.487 1.00 85.81 190 MET A C 1
ATOM 1556 O O . MET A 1 190 ? -6.048 -2.574 6.136 1.00 85.81 190 MET A O 1
ATOM 1560 N N . PRO A 1 191 ? -6.939 -0.967 4.816 1.00 86.19 191 PRO A N 1
ATOM 1561 C CA . PRO A 1 191 ? -8.185 -1.679 4.547 1.00 86.19 191 PRO A CA 1
ATOM 1562 C C . PRO A 1 191 ? -7.930 -3.039 3.898 1.00 86.19 191 PRO A C 1
ATOM 1564 O O . PRO A 1 191 ? -6.914 -3.230 3.236 1.00 86.19 191 PRO A O 1
ATOM 1567 N N . LEU A 1 192 ? -8.847 -3.984 4.115 1.00 83.19 192 LEU A N 1
ATOM 1568 C CA . LEU A 1 192 ? -8.862 -5.295 3.444 1.00 83.19 192 LEU A CA 1
ATOM 1569 C C . LEU A 1 192 ? -7.567 -6.121 3.551 1.00 83.19 192 LEU A C 1
ATOM 1571 O O . LEU A 1 192 ? -7.418 -7.102 2.840 1.00 83.19 192 LEU A O 1
ATOM 1575 N N . PHE A 1 193 ? -6.665 -5.772 4.474 1.00 83.81 193 PHE A N 1
ATOM 1576 C CA . PHE A 1 193 ? -5.334 -6.377 4.593 1.00 83.81 193 PHE A CA 1
ATOM 1577 C C . PHE A 1 193 ? -4.393 -6.132 3.407 1.00 83.81 193 PHE A C 1
ATOM 1579 O O . PHE A 1 193 ? -3.409 -6.857 3.265 1.00 83.81 193 PHE A O 1
ATOM 1586 N N . LEU A 1 194 ? -4.609 -5.052 2.652 1.00 86.31 194 LEU A N 1
ATOM 1587 C CA . LEU A 1 194 ? -3.715 -4.633 1.568 1.00 86.31 194 LEU A CA 1
ATOM 1588 C C . LEU A 1 194 ? -2.262 -4.437 2.035 1.00 86.31 194 LEU A C 1
ATOM 1590 O O . LEU A 1 194 ? -1.336 -4.662 1.270 1.00 86.31 194 LEU A O 1
ATOM 1594 N N . ASP A 1 195 ? -2.029 -4.086 3.304 1.00 87.31 195 ASP A N 1
ATOM 1595 C CA . ASP A 1 195 ? -0.685 -4.021 3.890 1.00 87.31 195 ASP A CA 1
ATOM 1596 C C . ASP A 1 195 ? 0.001 -5.392 3.946 1.00 87.31 195 ASP A C 1
ATOM 1598 O O . ASP A 1 195 ? 1.205 -5.477 3.735 1.00 87.31 195 ASP A O 1
ATOM 1602 N N . VAL A 1 196 ? -0.750 -6.462 4.223 1.00 83.25 196 VAL A N 1
ATOM 1603 C CA . VAL A 1 196 ? -0.218 -7.832 4.300 1.00 83.25 196 VAL A CA 1
ATOM 1604 C C . VAL A 1 196 ? 0.078 -8.365 2.901 1.00 83.25 196 VAL A C 1
ATOM 1606 O O . VAL A 1 196 ? 1.117 -8.988 2.689 1.00 83.25 196 VAL A O 1
ATOM 1609 N N . GLU A 1 197 ? -0.822 -8.106 1.955 1.00 83.38 197 GLU A N 1
ATOM 1610 C CA . GLU A 1 197 ? -0.669 -8.499 0.553 1.00 83.38 197 GLU A CA 1
ATOM 1611 C C . GLU A 1 197 ? 0.493 -7.748 -0.099 1.00 83.38 197 GLU A C 1
ATOM 1613 O O . GLU A 1 197 ? 1.388 -8.371 -0.668 1.00 83.38 197 GLU A O 1
ATOM 1618 N N . LEU A 1 198 ? 0.558 -6.428 0.078 1.00 88.00 198 LEU A N 1
ATOM 1619 C CA . LEU A 1 198 ? 1.652 -5.616 -0.442 1.00 88.00 198 LEU A CA 1
ATOM 1620 C C . LEU A 1 198 ? 2.997 -6.001 0.184 1.00 88.00 198 LEU A C 1
ATOM 1622 O O . LEU A 1 198 ? 4.003 -6.065 -0.518 1.00 88.00 198 LEU A O 1
ATOM 1626 N N . GLU A 1 199 ? 3.035 -6.307 1.485 1.00 86.62 199 GLU A N 1
ATOM 1627 C CA . GLU A 1 199 ? 4.251 -6.816 2.125 1.00 86.62 199 GLU A CA 1
ATOM 1628 C C . GLU A 1 199 ? 4.704 -8.136 1.489 1.00 86.62 199 GLU A C 1
ATOM 1630 O O . GLU A 1 199 ? 5.897 -8.313 1.240 1.00 86.62 199 GLU A O 1
ATOM 1635 N N . TYR A 1 200 ? 3.772 -9.050 1.192 1.00 84.44 200 TYR A N 1
ATOM 1636 C CA . TYR A 1 200 ? 4.093 -10.280 0.471 1.00 84.44 200 TYR A CA 1
ATOM 1637 C C . TYR A 1 200 ? 4.729 -9.962 -0.885 1.00 84.44 200 TYR A C 1
ATOM 1639 O O . TYR A 1 200 ? 5.809 -10.482 -1.163 1.00 84.44 200 TYR A O 1
ATOM 1647 N N . VAL A 1 201 ? 4.126 -9.069 -1.677 1.00 84.88 201 VAL A N 1
ATOM 1648 C CA . VAL A 1 201 ? 4.660 -8.670 -2.988 1.00 84.88 201 VAL A CA 1
ATOM 1649 C C . VAL A 1 201 ? 6.064 -8.090 -2.875 1.00 84.88 201 VAL A C 1
ATOM 1651 O O . VAL A 1 201 ? 6.991 -8.601 -3.500 1.00 84.88 201 VAL A O 1
ATOM 1654 N N . ILE A 1 202 ? 6.246 -7.068 -2.038 1.00 88.94 202 ILE A N 1
ATOM 1655 C CA . ILE A 1 202 ? 7.531 -6.375 -1.894 1.00 88.94 202 ILE A CA 1
ATOM 1656 C C . ILE A 1 202 ? 8.605 -7.336 -1.376 1.00 88.94 202 ILE A C 1
ATOM 1658 O O . ILE A 1 202 ? 9.732 -7.303 -1.856 1.00 88.94 202 ILE A O 1
ATOM 1662 N N . SER A 1 203 ? 8.268 -8.245 -0.454 1.00 85.00 203 SER A N 1
ATOM 1663 C CA . SER A 1 203 ? 9.222 -9.234 0.072 1.00 85.00 203 SER A CA 1
ATOM 1664 C C . SER A 1 203 ? 9.705 -10.261 -0.960 1.00 85.00 203 SER A C 1
ATOM 1666 O O . SER A 1 203 ? 10.666 -10.984 -0.696 1.00 85.00 203 SER A O 1
ATOM 1668 N N . ARG A 1 204 ? 9.026 -10.357 -2.109 1.00 86.25 204 ARG A N 1
ATOM 1669 C CA . ARG A 1 204 ? 9.390 -11.224 -3.236 1.00 86.25 204 ARG A CA 1
ATOM 1670 C C . ARG A 1 204 ? 10.165 -10.494 -4.329 1.00 86.25 204 ARG A C 1
ATOM 1672 O O . ARG A 1 204 ? 10.674 -11.163 -5.225 1.00 86.25 204 ARG A O 1
ATOM 1679 N N . LEU A 1 205 ? 10.273 -9.168 -4.253 1.00 91.50 205 LEU A N 1
ATOM 1680 C CA . LEU A 1 205 ? 11.165 -8.409 -5.121 1.00 91.50 205 LEU A CA 1
ATOM 1681 C C . LEU A 1 205 ? 12.621 -8.691 -4.744 1.00 91.50 205 LEU A C 1
ATOM 1683 O O . LEU A 1 205 ? 12.959 -8.838 -3.566 1.00 91.50 205 LEU A O 1
ATOM 1687 N N . HIS A 1 206 ? 13.486 -8.784 -5.752 1.00 95.44 206 HIS A N 1
ATOM 1688 C CA . HIS A 1 206 ? 14.910 -8.992 -5.536 1.00 95.44 206 HIS A CA 1
ATOM 1689 C C . HIS A 1 206 ? 15.502 -7.789 -4.772 1.00 95.44 206 HIS A C 1
ATOM 1691 O O . HIS A 1 206 ? 15.169 -6.648 -5.102 1.00 95.44 206 HIS A O 1
ATOM 1697 N N . PRO A 1 207 ? 16.393 -7.992 -3.781 1.00 90.31 207 PRO A N 1
ATOM 1698 C CA . PRO A 1 207 ? 16.965 -6.892 -2.998 1.00 90.31 207 PRO A CA 1
ATOM 1699 C C . PRO A 1 207 ? 17.628 -5.805 -3.851 1.00 90.31 207 PRO A C 1
ATOM 1701 O O . PRO A 1 207 ? 17.433 -4.622 -3.582 1.00 90.31 207 PRO A O 1
ATOM 1704 N N . ASP A 1 208 ? 18.345 -6.201 -4.906 1.00 92.06 208 ASP A N 1
ATOM 1705 C CA . ASP A 1 208 ? 18.979 -5.253 -5.833 1.00 92.06 208 ASP A CA 1
ATOM 1706 C C . ASP A 1 208 ? 17.949 -4.406 -6.592 1.00 92.06 208 ASP A C 1
ATOM 1708 O O . ASP A 1 208 ? 18.179 -3.218 -6.804 1.00 92.06 208 ASP A O 1
ATOM 1712 N N . ASP A 1 209 ? 16.792 -4.979 -6.943 1.00 93.88 209 ASP A N 1
ATOM 1713 C CA . ASP A 1 209 ? 15.715 -4.236 -7.601 1.00 93.88 209 ASP A CA 1
ATOM 1714 C C . ASP A 1 209 ? 15.061 -3.260 -6.617 1.00 93.88 209 ASP A C 1
ATOM 1716 O O . ASP A 1 209 ? 14.837 -2.103 -6.957 1.00 93.88 209 ASP A O 1
ATOM 1720 N N . ILE A 1 210 ? 14.837 -3.669 -5.361 1.00 89.94 210 ILE A N 1
ATOM 1721 C CA . ILE A 1 210 ? 14.339 -2.766 -4.310 1.00 89.94 210 ILE A CA 1
ATOM 1722 C C . ILE A 1 210 ? 15.310 -1.598 -4.110 1.00 89.94 210 ILE A C 1
ATOM 1724 O O . ILE A 1 210 ? 14.883 -0.443 -4.091 1.00 89.94 210 ILE A O 1
ATOM 1728 N N . ALA A 1 211 ? 16.609 -1.878 -3.976 1.00 87.75 211 ALA A N 1
ATOM 1729 C CA . ALA A 1 211 ? 17.630 -0.846 -3.836 1.00 87.75 211 ALA A CA 1
ATOM 1730 C C . ALA A 1 211 ? 17.632 0.093 -5.049 1.00 87.75 211 ALA A C 1
ATOM 1732 O O . ALA A 1 211 ? 17.654 1.313 -4.886 1.00 87.75 211 ALA A O 1
ATOM 1733 N N . HIS A 1 212 ? 17.527 -0.466 -6.257 1.00 88.50 212 HIS A N 1
ATOM 1734 C CA . HIS A 1 212 ? 17.436 0.305 -7.487 1.00 88.50 212 HIS A CA 1
ATOM 1735 C C . HIS A 1 212 ? 16.210 1.224 -7.495 1.00 88.50 212 HIS A C 1
ATOM 1737 O O . HIS A 1 212 ? 16.358 2.433 -7.665 1.00 88.50 212 HIS A O 1
ATOM 1743 N N . PHE A 1 213 ? 15.013 0.695 -7.229 1.00 87.62 213 PHE A N 1
ATOM 1744 C CA . PHE A 1 213 ? 13.788 1.488 -7.163 1.00 87.62 213 PHE A CA 1
ATOM 1745 C C . PHE A 1 213 ? 13.898 2.604 -6.126 1.00 87.62 213 PHE A C 1
ATOM 1747 O O . PHE A 1 213 ? 13.549 3.745 -6.416 1.00 87.62 213 PHE A O 1
ATOM 1754 N N . MET A 1 214 ? 14.454 2.329 -4.946 1.00 81.25 214 MET A N 1
ATOM 1755 C CA . MET A 1 214 ? 14.609 3.331 -3.890 1.00 81.25 214 MET A CA 1
ATOM 1756 C C . MET A 1 214 ? 15.439 4.556 -4.308 1.00 81.25 214 MET A C 1
ATOM 1758 O O . MET A 1 214 ? 15.247 5.624 -3.730 1.00 81.25 214 MET A O 1
ATOM 1762 N N . HIS A 1 215 ? 16.291 4.452 -5.333 1.00 83.00 215 HIS A N 1
ATOM 1763 C CA . HIS A 1 215 ? 16.995 5.602 -5.908 1.00 83.00 215 HIS A CA 1
ATOM 1764 C C . HIS A 1 215 ? 16.160 6.431 -6.897 1.00 83.00 215 HIS A C 1
ATOM 1766 O O . HIS A 1 215 ? 16.553 7.539 -7.252 1.00 83.00 215 HIS A O 1
ATOM 1772 N N . TRP A 1 216 ? 15.025 5.927 -7.371 1.00 79.81 216 TRP A N 1
ATOM 1773 C CA . TRP A 1 216 ? 14.196 6.580 -8.393 1.00 79.81 216 TRP A CA 1
ATOM 1774 C C . TRP A 1 216 ? 12.870 7.128 -7.860 1.00 79.81 216 TRP A C 1
ATOM 1776 O O . TRP A 1 216 ? 12.183 7.882 -8.556 1.00 79.81 216 TRP A O 1
ATOM 1786 N N . TYR A 1 217 ? 12.542 6.825 -6.605 1.00 75.56 217 TYR A N 1
ATOM 1787 C CA . TYR A 1 217 ? 11.415 7.408 -5.884 1.00 75.56 217 TYR A CA 1
ATOM 1788 C C . TYR A 1 217 ? 11.879 8.516 -4.926 1.00 75.56 217 TYR A C 1
ATOM 1790 O O . TYR A 1 217 ? 12.923 8.429 -4.286 1.00 75.56 217 TYR A O 1
ATOM 1798 N N . TYR A 1 218 ? 11.079 9.574 -4.788 1.00 72.06 218 TYR A N 1
ATOM 1799 C CA . TYR A 1 218 ? 11.356 10.720 -3.919 1.00 72.06 218 TYR A CA 1
ATOM 1800 C C . TYR A 1 218 ? 11.316 10.368 -2.429 1.00 72.06 218 TYR A C 1
ATOM 1802 O O . TYR A 1 218 ? 11.894 11.083 -1.608 1.00 72.06 218 TYR A O 1
ATOM 1810 N N . SER A 1 219 ? 10.576 9.320 -2.061 1.00 74.69 219 SER A N 1
ATOM 1811 C CA . SER A 1 219 ? 10.443 8.853 -0.681 1.00 74.69 219 SER A CA 1
ATOM 1812 C C . SER A 1 219 ? 10.016 7.390 -0.631 1.00 74.69 219 SER A C 1
ATOM 1814 O O . SER A 1 219 ? 9.349 6.905 -1.545 1.00 74.69 219 SER A O 1
ATOM 1816 N N . PHE A 1 220 ? 10.289 6.722 0.492 1.00 74.06 220 PHE A N 1
ATOM 1817 C CA . PHE A 1 220 ? 9.761 5.382 0.758 1.00 74.06 220 PHE A CA 1
ATOM 1818 C C . PHE A 1 220 ? 8.229 5.333 0.644 1.00 74.06 220 PHE A C 1
ATOM 1820 O O . PHE A 1 220 ? 7.669 4.423 0.044 1.00 74.06 220 PHE A O 1
ATOM 1827 N N . GLY A 1 221 ? 7.534 6.358 1.146 1.00 79.56 221 GLY A N 1
ATOM 1828 C CA . GLY A 1 221 ? 6.076 6.441 1.038 1.00 79.56 221 GLY A CA 1
ATOM 1829 C C . GLY A 1 221 ? 5.563 6.630 -0.391 1.00 79.56 221 GLY A C 1
ATOM 1830 O O . GLY A 1 221 ? 4.420 6.290 -0.676 1.00 79.56 221 GLY A O 1
ATOM 1831 N N . GLU A 1 222 ? 6.366 7.174 -1.307 1.00 81.00 222 GLU A N 1
ATOM 1832 C CA . GLU A 1 222 ? 6.030 7.184 -2.733 1.00 81.00 222 GLU A CA 1
ATOM 1833 C C . GLU A 1 222 ? 6.194 5.786 -3.334 1.00 81.00 222 GLU A C 1
ATOM 1835 O O . GLU A 1 222 ? 5.240 5.288 -3.922 1.00 81.00 222 GLU A O 1
ATOM 1840 N N . PHE A 1 223 ? 7.331 5.126 -3.100 1.00 83.19 223 PHE A N 1
ATOM 1841 C CA . PHE A 1 223 ? 7.573 3.753 -3.552 1.00 83.19 223 PHE A CA 1
ATOM 1842 C C . PHE A 1 223 ? 6.451 2.790 -3.123 1.00 83.19 223 PHE A C 1
ATOM 1844 O O . PHE A 1 223 ? 5.924 2.041 -3.947 1.00 83.19 223 PHE A O 1
ATOM 1851 N N . ILE A 1 224 ? 6.016 2.860 -1.859 1.00 85.50 224 ILE A N 1
ATOM 1852 C CA . ILE A 1 224 ? 4.910 2.040 -1.344 1.00 85.50 224 ILE A CA 1
ATOM 1853 C C . ILE A 1 224 ? 3.591 2.347 -2.059 1.00 85.50 224 ILE A C 1
ATOM 1855 O O . ILE A 1 224 ? 2.854 1.426 -2.398 1.00 85.50 224 ILE A O 1
ATOM 1859 N N . ARG A 1 225 ? 3.281 3.625 -2.308 1.00 88.06 225 ARG A N 1
ATOM 1860 C CA . ARG A 1 225 ? 2.035 4.011 -2.986 1.00 88.06 225 ARG A CA 1
ATOM 1861 C C . ARG A 1 225 ? 2.016 3.565 -4.442 1.00 88.06 225 ARG A C 1
ATOM 1863 O O . ARG A 1 225 ? 1.002 3.035 -4.865 1.00 88.06 225 ARG A O 1
ATOM 1870 N N . TYR A 1 226 ? 3.123 3.707 -5.167 1.00 89.38 226 TYR A N 1
ATOM 1871 C CA . TYR A 1 226 ? 3.245 3.189 -6.532 1.00 89.38 226 TYR A CA 1
ATOM 1872 C C . TYR A 1 226 ? 3.132 1.664 -6.569 1.00 89.38 226 TYR A C 1
ATOM 1874 O O . TYR A 1 226 ? 2.354 1.131 -7.351 1.00 89.38 226 TYR A O 1
ATOM 1882 N N . SER A 1 227 ? 3.813 0.967 -5.656 1.00 91.19 227 SER A N 1
ATOM 1883 C CA . SER A 1 227 ? 3.687 -0.491 -5.530 1.00 91.19 227 SER A CA 1
ATOM 1884 C C . SER A 1 227 ? 2.236 -0.915 -5.263 1.00 91.19 227 SER A C 1
ATOM 1886 O O . SER A 1 227 ? 1.759 -1.882 -5.849 1.00 91.19 227 SER A O 1
ATOM 1888 N N . LEU A 1 228 ? 1.509 -0.169 -4.421 1.00 90.62 228 LEU A N 1
ATOM 1889 C CA . LEU A 1 228 ? 0.093 -0.419 -4.142 1.00 90.62 228 LEU A CA 1
ATOM 1890 C C . LEU A 1 228 ? -0.796 -0.130 -5.360 1.00 90.62 228 LEU A C 1
ATOM 1892 O O . LEU A 1 228 ? -1.675 -0.929 -5.663 1.00 90.62 228 LEU A O 1
ATOM 1896 N N . THR A 1 229 ? -0.554 0.965 -6.084 1.00 91.00 229 THR A N 1
ATOM 1897 C CA . THR A 1 229 ? -1.245 1.277 -7.346 1.00 91.00 229 THR A CA 1
ATOM 1898 C C . THR A 1 229 ? -1.080 0.133 -8.344 1.00 91.00 229 THR A C 1
ATOM 1900 O O . THR A 1 229 ? -2.061 -0.363 -8.892 1.00 91.00 229 THR A O 1
ATOM 1903 N N . TYR A 1 230 ? 0.152 -0.336 -8.540 1.00 91.44 230 TYR A N 1
ATOM 1904 C CA . TYR A 1 230 ? 0.461 -1.410 -9.483 1.00 91.44 230 TYR A CA 1
ATOM 1905 C C . TYR A 1 230 ? -0.055 -2.776 -9.052 1.00 91.44 230 TYR A C 1
ATOM 1907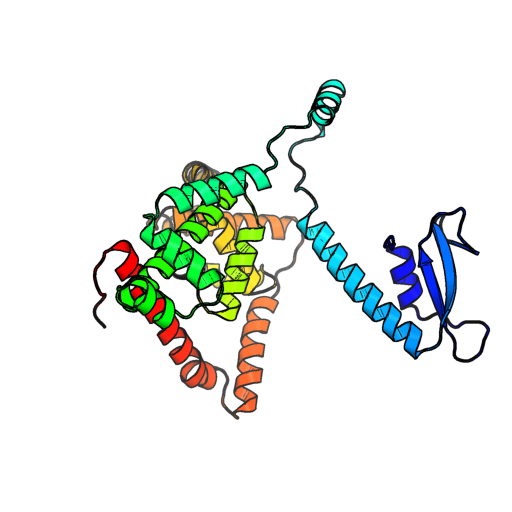 O O . TYR A 1 230 ? -0.247 -3.635 -9.907 1.00 91.44 230 TYR A O 1
ATOM 1915 N N . TYR A 1 231 ? -0.309 -2.959 -7.760 1.00 86.56 231 TYR A N 1
ATOM 1916 C CA . TYR A 1 231 ? -0.971 -4.140 -7.231 1.00 86.56 231 TYR A CA 1
ATOM 1917 C C . TYR A 1 231 ? -2.498 -4.109 -7.434 1.00 86.56 231 TYR A C 1
ATOM 1919 O O . TYR A 1 231 ? -3.085 -5.140 -7.740 1.00 86.56 231 TYR A O 1
ATOM 1927 N N . ILE A 1 232 ? -3.144 -2.949 -7.257 1.00 85.12 232 ILE A N 1
ATOM 1928 C CA . ILE A 1 232 ? -4.612 -2.837 -7.183 1.00 85.12 232 ILE A CA 1
ATOM 1929 C C . ILE A 1 232 ? -5.292 -2.695 -8.549 1.00 85.12 232 ILE A C 1
ATOM 1931 O O . ILE A 1 232 ? -6.375 -3.245 -8.740 1.00 85.12 232 ILE A O 1
ATOM 1935 N N . TYR A 1 233 ? -4.723 -1.916 -9.469 1.00 79.00 233 TYR A N 1
ATOM 1936 C CA . TYR A 1 233 ? -5.424 -1.531 -10.699 1.00 79.00 233 TYR A CA 1
ATOM 1937 C C . TYR A 1 233 ? -5.048 -2.396 -11.899 1.00 79.00 233 TYR A C 1
ATOM 1939 O O . TYR A 1 233 ? -3.991 -3.031 -11.921 1.00 79.00 233 TYR A O 1
ATOM 1947 N N . ASN A 1 234 ? -5.895 -2.357 -12.936 1.00 79.25 234 ASN A N 1
ATOM 1948 C CA . ASN A 1 234 ? -5.665 -3.018 -14.224 1.00 79.25 234 ASN A CA 1
ATOM 1949 C C . ASN A 1 234 ? -5.365 -4.523 -14.070 1.00 79.25 234 ASN A C 1
ATOM 1951 O O . ASN A 1 234 ? -4.419 -5.039 -14.669 1.00 79.25 234 ASN A O 1
ATOM 1955 N N . GLU A 1 235 ? -6.121 -5.214 -13.212 1.00 77.19 235 GLU A N 1
ATOM 1956 C CA . GLU A 1 235 ? -5.971 -6.658 -12.981 1.00 77.19 235 GLU A CA 1
ATOM 1957 C C . GLU A 1 235 ? -6.252 -7.465 -14.261 1.00 77.19 235 GLU A C 1
ATOM 1959 O O . GLU A 1 235 ? -5.555 -8.430 -14.573 1.00 77.19 235 GLU A O 1
ATOM 1964 N N . ASP A 1 236 ? -7.228 -7.013 -15.048 1.00 83.19 236 ASP A N 1
ATOM 1965 C CA . ASP A 1 236 ? -7.624 -7.582 -16.336 1.00 83.19 236 ASP A CA 1
ATOM 1966 C C . ASP A 1 236 ? -6.504 -7.543 -17.386 1.00 83.19 236 ASP A C 1
ATOM 1968 O O . ASP A 1 236 ? -6.462 -8.400 -18.268 1.00 83.19 236 ASP A O 1
ATOM 1972 N N . LYS A 1 237 ? -5.558 -6.606 -17.254 1.00 87.44 237 LYS A N 1
ATOM 1973 C CA . LYS A 1 237 ? -4.445 -6.404 -18.194 1.00 87.44 237 LYS A CA 1
ATOM 1974 C C . LYS A 1 237 ? -3.159 -7.125 -17.805 1.00 87.44 237 LYS A C 1
ATOM 1976 O O . LYS A 1 237 ? -2.231 -7.170 -18.605 1.00 87.44 237 LYS A O 1
ATOM 1981 N N . ILE A 1 238 ? -3.089 -7.724 -16.610 1.00 84.69 238 ILE A N 1
ATOM 1982 C CA . ILE A 1 238 ? -1.855 -8.326 -16.070 1.00 84.69 238 ILE A CA 1
ATOM 1983 C C . ILE A 1 238 ? -1.210 -9.297 -17.066 1.00 84.69 238 ILE A C 1
ATOM 1985 O O . ILE A 1 238 ? -0.001 -9.268 -17.278 1.00 84.69 238 ILE A O 1
ATOM 1989 N N . LYS A 1 239 ? -2.011 -10.177 -17.672 1.00 87.12 239 LYS A N 1
ATOM 1990 C CA . LYS A 1 239 ? -1.498 -11.202 -18.586 1.00 87.12 239 LYS A CA 1
ATOM 1991 C C . LYS A 1 239 ? -0.908 -10.591 -19.859 1.00 87.12 239 LYS A C 1
ATOM 1993 O O . LYS A 1 239 ? 0.145 -11.041 -20.318 1.00 87.12 239 LYS A O 1
ATOM 1998 N N . ASP A 1 240 ? -1.589 -9.594 -20.407 1.00 94.44 240 ASP A N 1
ATOM 1999 C CA . ASP A 1 240 ? -1.189 -8.934 -21.645 1.00 94.44 240 ASP A CA 1
ATOM 2000 C C . ASP A 1 240 ? 0.070 -8.095 -21.408 1.00 94.44 240 ASP A C 1
ATOM 2002 O O . ASP A 1 240 ? 1.033 -8.234 -22.155 1.00 94.44 240 ASP A O 1
ATOM 2006 N N . GLU A 1 241 ? 0.131 -7.353 -20.298 1.00 94.00 241 GLU A N 1
ATOM 2007 C CA . GLU A 1 241 ? 1.307 -6.571 -19.890 1.00 94.00 241 GLU A CA 1
ATOM 2008 C C . GLU A 1 241 ? 2.541 -7.456 -19.634 1.00 94.00 241 GLU A C 1
ATOM 2010 O O . GLU A 1 241 ? 3.639 -7.129 -20.082 1.00 94.00 241 GLU A O 1
ATOM 2015 N N . ILE A 1 242 ? 2.383 -8.617 -18.979 1.00 92.31 242 ILE A N 1
ATOM 2016 C CA . ILE A 1 242 ? 3.492 -9.577 -18.814 1.00 92.31 242 ILE A CA 1
ATOM 2017 C C . ILE A 1 242 ? 3.977 -10.076 -20.178 1.00 92.31 242 ILE A C 1
ATOM 2019 O O . ILE A 1 242 ? 5.180 -10.142 -20.426 1.00 92.31 242 ILE A O 1
ATOM 2023 N N . THR A 1 243 ? 3.052 -10.431 -21.069 1.00 95.50 243 THR A N 1
ATOM 2024 C CA . THR A 1 243 ? 3.395 -10.935 -22.406 1.00 95.50 243 THR A CA 1
ATOM 2025 C C . THR A 1 243 ? 4.123 -9.869 -23.223 1.00 95.50 243 THR A C 1
ATOM 2027 O O . THR A 1 243 ? 5.131 -10.158 -23.867 1.00 95.50 243 THR A O 1
ATOM 2030 N N . GLU A 1 244 ? 3.644 -8.629 -23.162 1.00 95.94 244 GLU A N 1
ATOM 2031 C CA . GLU A 1 244 ? 4.243 -7.482 -23.832 1.00 95.94 244 GLU A CA 1
ATOM 2032 C C . GLU A 1 244 ? 5.653 -7.186 -23.308 1.00 95.94 244 GLU A C 1
ATOM 2034 O O . GLU A 1 244 ? 6.574 -7.015 -24.109 1.00 95.94 244 GLU A O 1
ATOM 2039 N N . TYR A 1 245 ? 5.847 -7.200 -21.986 1.00 95.31 245 TYR A N 1
ATOM 2040 C CA . TYR A 1 245 ? 7.164 -7.039 -21.375 1.00 95.31 245 TYR A CA 1
ATOM 2041 C C . TYR A 1 245 ? 8.141 -8.114 -21.861 1.00 95.31 245 TYR A C 1
ATOM 2043 O O . TYR A 1 245 ? 9.235 -7.792 -22.316 1.00 95.31 245 TYR A O 1
ATOM 2051 N N . LEU A 1 246 ? 7.736 -9.389 -21.844 1.00 94.69 246 LEU A N 1
ATOM 2052 C CA . LEU A 1 246 ? 8.586 -10.498 -22.291 1.00 94.69 246 LEU A CA 1
ATOM 2053 C C . LEU A 1 246 ? 8.970 -10.403 -23.774 1.00 94.69 246 LEU A C 1
ATOM 2055 O O . LEU A 1 246 ? 10.038 -10.877 -24.150 1.00 94.69 246 LEU A O 1
ATOM 2059 N N . TYR A 1 247 ? 8.117 -9.804 -24.608 1.00 95.50 247 TYR A N 1
ATOM 2060 C CA . TYR A 1 247 ? 8.404 -9.575 -26.024 1.00 95.50 247 TYR A CA 1
ATOM 2061 C C . TYR A 1 247 ? 9.366 -8.400 -26.256 1.00 95.50 247 TYR A C 1
ATOM 2063 O O . TYR A 1 247 ? 10.185 -8.449 -27.172 1.00 95.50 247 TYR A O 1
ATOM 2071 N N . LYS A 1 248 ? 9.257 -7.334 -25.453 1.00 94.50 248 LYS A N 1
ATOM 2072 C CA . LYS A 1 248 ? 10.033 -6.093 -25.624 1.00 94.50 248 LYS A CA 1
ATOM 2073 C C . LYS A 1 248 ? 11.354 -6.070 -24.855 1.00 94.50 248 LYS A C 1
ATOM 2075 O O . LYS A 1 248 ? 12.235 -5.290 -25.216 1.00 94.50 248 LYS A O 1
ATOM 2080 N N . ALA A 1 249 ? 11.478 -6.870 -23.799 1.00 93.00 249 ALA A N 1
ATOM 2081 C CA . ALA A 1 249 ? 12.651 -6.898 -22.937 1.00 93.00 249 ALA A CA 1
ATOM 2082 C C . ALA A 1 249 ? 13.920 -7.250 -23.725 1.00 93.00 249 ALA A C 1
ATOM 2084 O O . ALA A 1 249 ? 13.932 -8.158 -24.557 1.00 93.00 249 ALA A O 1
ATOM 2085 N N . SER A 1 250 ? 15.019 -6.561 -23.422 1.00 94.44 250 SER A N 1
ATOM 2086 C CA . SER A 1 250 ? 16.342 -6.951 -23.908 1.00 94.44 250 SER A CA 1
ATOM 2087 C C . SER A 1 250 ? 16.753 -8.320 -23.355 1.00 94.44 250 SER A C 1
ATOM 2089 O O . SER A 1 250 ? 16.296 -8.731 -22.289 1.00 94.44 250 SER A O 1
ATOM 2091 N N . ASP A 1 251 ? 17.703 -9.001 -24.005 1.00 95.56 251 ASP A N 1
ATOM 2092 C CA . ASP A 1 251 ? 18.212 -10.304 -23.541 1.00 95.56 251 ASP A CA 1
ATOM 2093 C C . ASP A 1 251 ? 18.666 -10.282 -22.072 1.00 95.56 251 ASP A C 1
ATOM 2095 O O . ASP A 1 251 ? 18.483 -11.249 -21.325 1.00 95.56 251 ASP A O 1
ATOM 2099 N N . ARG A 1 252 ? 19.245 -9.157 -21.631 1.00 94.75 252 ARG A N 1
ATOM 2100 C CA . ARG A 1 252 ? 19.692 -8.966 -20.247 1.00 94.75 252 ARG A CA 1
ATOM 2101 C C . ARG A 1 252 ? 18.513 -8.874 -19.279 1.00 94.75 252 ARG A C 1
ATOM 2103 O O . ARG A 1 252 ? 18.550 -9.524 -18.234 1.00 94.75 252 ARG A O 1
ATOM 2110 N N . GLU A 1 253 ? 17.504 -8.073 -19.605 1.00 93.94 253 GLU A N 1
ATOM 2111 C CA . GLU A 1 253 ? 16.289 -7.922 -18.793 1.00 93.94 253 GLU A CA 1
ATOM 2112 C C . GLU A 1 253 ? 15.511 -9.233 -18.741 1.00 93.94 253 GLU A C 1
ATOM 2114 O O . GLU A 1 253 ? 15.150 -9.688 -17.659 1.00 93.94 253 GLU A O 1
ATOM 2119 N N . LEU A 1 254 ? 15.360 -9.905 -19.884 1.00 95.88 254 LEU A N 1
ATOM 2120 C CA . LEU A 1 254 ? 14.703 -11.201 -19.977 1.00 95.88 254 LEU A CA 1
ATOM 2121 C C . LEU A 1 254 ? 15.425 -12.252 -19.128 1.00 95.88 254 LEU A C 1
ATOM 2123 O O . LEU A 1 254 ? 14.788 -12.977 -18.368 1.00 95.88 254 LEU A O 1
ATOM 2127 N N . THR A 1 255 ? 16.758 -12.307 -19.186 1.00 97.19 255 THR A N 1
ATOM 2128 C CA . THR A 1 255 ? 17.553 -13.225 -18.353 1.00 97.19 255 THR A CA 1
ATOM 2129 C C . THR A 1 255 ? 17.362 -12.938 -16.862 1.00 97.19 255 THR A C 1
ATOM 2131 O O . THR A 1 255 ? 17.181 -13.867 -16.069 1.00 97.19 255 THR A O 1
ATOM 2134 N N . TRP A 1 256 ? 17.375 -11.661 -16.463 1.00 96.75 256 TRP A N 1
ATOM 2135 C CA . TRP A 1 256 ? 17.136 -11.258 -15.075 1.00 96.75 256 TRP A CA 1
ATOM 2136 C C . TRP A 1 256 ? 15.724 -11.626 -14.611 1.00 96.75 256 TRP A C 1
ATOM 2138 O O . TRP A 1 256 ? 15.557 -12.213 -13.538 1.00 96.75 256 TRP A O 1
ATOM 2148 N N . PHE A 1 257 ? 14.718 -11.353 -15.442 1.00 96.62 257 PHE A N 1
ATOM 2149 C CA . PHE A 1 257 ? 13.327 -11.679 -15.165 1.00 96.62 257 PHE A CA 1
ATOM 2150 C C . PHE A 1 257 ? 13.108 -13.186 -15.050 1.00 96.62 257 PHE A C 1
ATOM 2152 O O . PHE A 1 257 ? 12.526 -13.661 -14.073 1.00 96.62 257 PHE A O 1
ATOM 2159 N N . MET A 1 258 ? 13.630 -13.966 -15.998 1.00 96.88 258 MET A N 1
ATOM 2160 C CA . MET A 1 258 ? 13.493 -15.419 -15.979 1.00 96.88 258 MET A CA 1
ATOM 2161 C C . MET A 1 258 ? 14.135 -16.035 -14.739 1.00 96.88 258 MET A C 1
ATOM 2163 O O . MET A 1 258 ? 13.568 -16.956 -14.154 1.00 96.88 258 MET A O 1
ATOM 2167 N N . LYS A 1 259 ? 15.272 -15.497 -14.290 1.00 97.12 259 LYS A N 1
ATOM 2168 C CA . LYS A 1 259 ? 15.957 -15.965 -13.084 1.00 97.12 259 LYS A CA 1
ATOM 2169 C C . LYS A 1 259 ? 15.196 -15.637 -11.796 1.00 97.12 259 LYS A C 1
ATOM 2171 O O . LYS A 1 259 ? 15.134 -16.484 -10.908 1.00 97.12 259 LYS A O 1
ATOM 2176 N N . ASN A 1 260 ? 14.658 -14.423 -11.673 1.00 95.69 260 ASN A N 1
ATOM 2177 C CA . ASN A 1 260 ? 14.171 -13.903 -10.388 1.00 95.69 260 ASN A CA 1
ATOM 2178 C C . ASN A 1 260 ? 12.636 -13.892 -10.250 1.00 95.69 260 ASN A C 1
ATOM 2180 O O . ASN A 1 260 ? 12.121 -14.019 -9.135 1.00 95.69 260 ASN A O 1
ATOM 2184 N N . TYR A 1 261 ? 11.903 -13.786 -11.363 1.00 94.00 261 TYR A N 1
ATOM 2185 C CA . TYR A 1 261 ? 10.473 -13.460 -11.370 1.00 94.00 261 TYR A CA 1
ATOM 2186 C C . TYR A 1 261 ? 9.576 -14.459 -12.110 1.00 94.00 261 TYR A C 1
ATOM 2188 O O . TYR A 1 261 ? 8.414 -14.581 -11.731 1.00 94.00 261 TYR A O 1
ATOM 2196 N N . SER A 1 262 ? 10.080 -15.231 -13.080 1.00 91.38 262 SER A N 1
ATOM 2197 C CA . SER A 1 262 ? 9.249 -16.167 -13.874 1.00 91.38 262 SER A CA 1
ATOM 2198 C C . SER A 1 262 ? 8.429 -17.162 -13.040 1.00 91.38 262 SER A C 1
ATOM 2200 O O . SER A 1 262 ? 7.286 -17.462 -13.371 1.00 91.38 262 SER A O 1
ATOM 2202 N N . ASN A 1 263 ? 8.999 -17.641 -11.930 1.00 85.88 263 ASN A N 1
ATOM 2203 C CA . ASN A 1 263 ? 8.362 -18.598 -11.020 1.00 85.88 263 ASN A CA 1
ATOM 2204 C C . ASN A 1 263 ? 7.520 -17.931 -9.917 1.00 85.88 263 ASN A C 1
ATOM 2206 O O . ASN A 1 263 ? 6.946 -18.625 -9.076 1.00 85.88 263 ASN A O 1
ATOM 2210 N N . GLN A 1 264 ? 7.477 -16.599 -9.863 1.00 86.50 264 GLN A N 1
ATOM 2211 C CA . GLN A 1 264 ? 6.660 -15.875 -8.891 1.00 86.50 264 GLN A CA 1
ATOM 2212 C C . GLN A 1 264 ? 5.199 -15.808 -9.360 1.00 86.50 264 GLN A C 1
ATOM 2214 O O . GLN A 1 264 ? 4.927 -15.939 -10.552 1.00 86.50 264 GLN A O 1
ATOM 2219 N N . PRO A 1 265 ? 4.232 -15.557 -8.463 1.00 83.50 265 PRO A N 1
ATOM 2220 C CA . PRO A 1 265 ? 2.855 -15.287 -8.869 1.00 83.50 265 PRO A CA 1
ATOM 2221 C C . PRO A 1 265 ? 2.747 -14.070 -9.802 1.00 83.50 265 PRO A C 1
ATOM 2223 O O . PRO A 1 265 ? 3.508 -13.113 -9.657 1.00 83.50 265 PRO A O 1
ATOM 2226 N N . ALA A 1 266 ? 1.751 -14.060 -10.693 1.00 83.69 266 ALA A N 1
ATOM 2227 C CA . ALA A 1 266 ? 1.535 -12.977 -11.663 1.00 83.69 266 ALA A CA 1
ATOM 2228 C C . ALA A 1 266 ? 1.450 -11.582 -11.013 1.00 83.69 266 ALA A C 1
ATOM 2230 O O . ALA A 1 266 ? 1.999 -10.622 -11.539 1.00 83.69 266 ALA A O 1
ATOM 2231 N N . LEU A 1 267 ? 0.854 -11.484 -9.820 1.00 80.44 267 LEU A N 1
ATOM 2232 C CA . LEU A 1 267 ? 0.789 -10.244 -9.036 1.00 80.44 267 LEU A CA 1
ATOM 2233 C C . LEU A 1 267 ? 2.168 -9.708 -8.597 1.00 80.44 267 LEU A C 1
ATOM 2235 O O . LEU A 1 267 ? 2.334 -8.50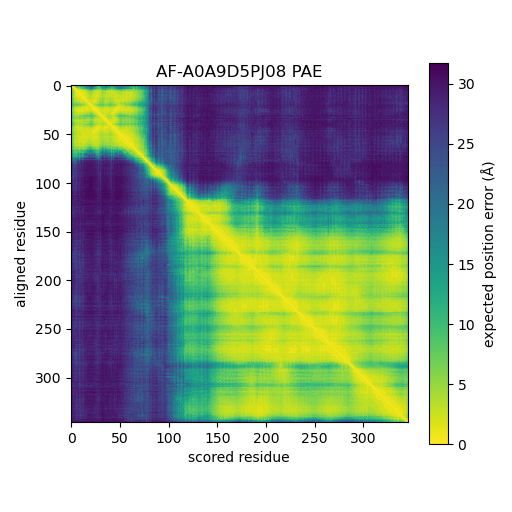6 -8.427 1.00 80.44 267 LEU A O 1
ATOM 2239 N N . VAL A 1 268 ? 3.168 -10.576 -8.413 1.00 83.81 268 VAL A N 1
ATOM 2240 C CA . VAL A 1 268 ? 4.546 -10.154 -8.106 1.00 83.81 268 VAL A CA 1
ATOM 2241 C C . VAL A 1 268 ? 5.255 -9.737 -9.386 1.00 83.81 268 VAL A C 1
ATOM 2243 O O . VAL A 1 268 ? 5.906 -8.694 -9.413 1.00 83.81 268 VAL A O 1
ATOM 2246 N N . GLN A 1 269 ? 5.091 -10.533 -10.446 1.00 89.69 269 GLN A N 1
ATOM 2247 C CA . GLN A 1 269 ? 5.661 -10.244 -11.760 1.00 89.69 269 GLN A CA 1
ATOM 2248 C C . GLN A 1 269 ? 5.209 -8.872 -12.263 1.00 89.69 269 GLN A C 1
ATOM 2250 O O . GLN A 1 269 ? 6.041 -8.062 -12.657 1.00 89.69 269 GLN A O 1
ATOM 2255 N N . ILE A 1 270 ? 3.908 -8.582 -12.185 1.00 92.62 270 ILE A N 1
ATOM 2256 C CA . ILE A 1 270 ? 3.365 -7.333 -12.713 1.00 92.62 270 ILE A CA 1
ATOM 2257 C C . ILE A 1 270 ? 3.799 -6.110 -11.910 1.00 92.62 270 ILE A C 1
ATOM 2259 O O . ILE A 1 270 ? 4.083 -5.069 -12.493 1.00 92.62 270 ILE A O 1
ATOM 2263 N N . VAL A 1 271 ? 3.907 -6.224 -10.583 1.00 92.19 271 VAL A N 1
ATOM 2264 C CA . VAL A 1 271 ? 4.401 -5.111 -9.765 1.00 92.19 271 VAL A CA 1
ATOM 2265 C C . VAL A 1 271 ? 5.858 -4.813 -10.107 1.00 92.19 271 VAL A C 1
ATOM 2267 O O . VAL A 1 271 ? 6.198 -3.645 -10.253 1.00 92.19 271 VAL A O 1
ATOM 2270 N N . TYR A 1 272 ? 6.698 -5.832 -10.315 1.00 96.25 272 TYR A N 1
ATOM 2271 C CA . TYR A 1 272 ? 8.059 -5.621 -10.817 1.00 96.25 272 TYR A CA 1
ATOM 2272 C C . TYR A 1 272 ? 8.066 -4.915 -12.182 1.00 96.25 272 TYR A C 1
ATOM 2274 O O . TYR A 1 272 ? 8.732 -3.891 -12.324 1.00 96.25 272 TYR A O 1
ATOM 2282 N N . ILE A 1 273 ? 7.302 -5.428 -13.153 1.00 96.00 273 ILE A N 1
ATOM 2283 C CA . ILE A 1 273 ? 7.247 -4.889 -14.521 1.00 96.00 273 ILE A CA 1
ATOM 2284 C C . ILE A 1 273 ? 6.820 -3.421 -14.502 1.00 96.00 273 ILE A C 1
ATOM 2286 O O . ILE A 1 273 ? 7.548 -2.562 -14.986 1.00 96.00 273 ILE A O 1
ATOM 2290 N N . ARG A 1 274 ? 5.704 -3.103 -13.838 1.00 95.12 274 ARG A N 1
ATOM 2291 C CA . ARG A 1 274 ? 5.186 -1.731 -13.758 1.00 95.12 274 ARG A CA 1
ATOM 2292 C C . ARG A 1 274 ? 6.131 -0.781 -13.017 1.00 95.12 274 ARG A C 1
ATOM 2294 O O . ARG A 1 274 ? 6.216 0.392 -13.371 1.00 95.12 274 ARG A O 1
ATOM 2301 N N . LEU A 1 275 ? 6.862 -1.263 -12.005 1.00 93.81 275 LEU A N 1
ATOM 2302 C CA . LEU A 1 275 ? 7.898 -0.471 -11.330 1.00 93.81 275 LEU A CA 1
ATOM 2303 C C . LEU A 1 275 ? 9.096 -0.186 -12.250 1.00 93.81 275 LEU A C 1
ATOM 2305 O O . LEU A 1 275 ? 9.649 0.912 -12.177 1.00 93.81 275 LEU A O 1
ATOM 2309 N N . ILE A 1 276 ? 9.492 -1.140 -13.099 1.00 93.56 276 ILE A N 1
ATOM 2310 C CA . ILE A 1 276 ? 10.546 -0.952 -14.106 1.00 93.56 276 ILE A CA 1
ATOM 2311 C C . ILE A 1 276 ? 10.098 0.007 -15.206 1.00 93.56 276 ILE A C 1
ATOM 2313 O O . ILE A 1 276 ? 10.843 0.930 -15.527 1.00 93.56 276 ILE A O 1
ATOM 2317 N N . ASP A 1 277 ? 8.882 -0.143 -15.722 1.00 91.38 277 ASP A N 1
ATOM 2318 C CA . ASP A 1 277 ? 8.339 0.758 -16.741 1.00 91.38 277 ASP A CA 1
ATOM 2319 C C . ASP A 1 277 ? 8.250 2.194 -16.217 1.00 91.38 277 ASP A C 1
ATOM 2321 O O . ASP A 1 277 ? 8.612 3.149 -16.904 1.00 91.38 277 ASP A O 1
ATOM 2325 N N . GLU A 1 278 ? 7.840 2.366 -14.959 1.00 89.06 278 GLU A N 1
ATOM 2326 C CA . GLU A 1 278 ? 7.827 3.669 -14.297 1.00 89.06 278 GLU A CA 1
ATOM 2327 C C . GLU A 1 278 ? 9.230 4.244 -14.106 1.00 89.06 278 GLU A C 1
ATOM 2329 O O . GLU A 1 278 ? 9.438 5.449 -14.279 1.00 89.06 278 GLU A O 1
ATOM 2334 N N . PHE A 1 279 ? 10.205 3.401 -13.770 1.00 87.38 279 PHE A N 1
ATOM 2335 C CA . PHE A 1 279 ? 11.607 3.800 -13.727 1.00 87.38 279 PHE A CA 1
ATOM 2336 C C . PHE A 1 279 ? 12.086 4.285 -15.104 1.00 87.38 279 PHE A C 1
ATOM 2338 O O . PHE A 1 279 ? 12.619 5.394 -15.199 1.00 87.38 279 PHE A O 1
ATOM 2345 N N . GLU A 1 280 ? 11.857 3.516 -16.168 1.00 87.38 280 GLU A N 1
ATOM 2346 C CA . GLU A 1 280 ? 12.277 3.885 -17.521 1.00 87.38 280 GLU A CA 1
ATOM 2347 C C . GLU A 1 280 ? 11.565 5.153 -18.000 1.00 87.38 280 GLU A C 1
ATOM 2349 O O . GLU A 1 280 ? 12.207 6.066 -18.523 1.00 87.38 280 GLU A O 1
ATOM 2354 N N . ARG A 1 281 ? 10.271 5.306 -17.701 1.00 87.62 281 ARG A N 1
ATOM 2355 C CA . ARG A 1 281 ? 9.527 6.545 -17.960 1.00 87.62 281 ARG A CA 1
ATOM 2356 C C . ARG A 1 281 ? 10.157 7.745 -17.249 1.00 87.62 281 ARG A C 1
ATOM 2358 O O . ARG A 1 281 ? 10.347 8.798 -17.865 1.00 87.62 281 ARG A O 1
ATOM 2365 N N . ARG A 1 282 ? 10.504 7.616 -15.960 1.00 82.19 282 ARG A N 1
ATOM 2366 C CA . ARG A 1 282 ? 11.167 8.680 -15.178 1.00 82.19 282 ARG A CA 1
ATOM 2367 C C . ARG A 1 282 ? 12.534 9.028 -15.761 1.00 82.19 282 ARG A C 1
ATOM 2369 O O . ARG A 1 282 ? 12.846 10.210 -15.917 1.00 82.19 282 ARG A O 1
ATOM 2376 N N . ARG A 1 283 ? 13.323 8.014 -16.114 1.00 80.50 283 ARG A N 1
ATOM 2377 C CA . ARG A 1 283 ? 14.646 8.157 -16.728 1.00 80.50 283 ARG A CA 1
ATOM 2378 C C . ARG A 1 283 ? 14.567 8.879 -18.074 1.00 80.50 283 ARG A C 1
ATOM 2380 O O . ARG A 1 283 ? 15.311 9.834 -18.287 1.00 80.50 283 ARG A O 1
ATOM 2387 N N . GLN A 1 284 ? 13.649 8.476 -18.950 1.00 82.81 284 GLN A N 1
ATOM 2388 C CA . GLN A 1 284 ? 13.413 9.112 -20.252 1.00 82.81 284 GLN A CA 1
ATOM 2389 C C . GLN A 1 284 ? 12.909 10.553 -20.110 1.00 82.81 284 GLN A C 1
ATOM 2391 O O . GLN A 1 284 ? 13.291 11.422 -20.888 1.00 82.81 284 GLN A O 1
ATOM 2396 N N . SER A 1 285 ? 12.129 10.835 -19.062 1.00 78.69 285 SER A N 1
ATOM 2397 C CA . SER A 1 285 ? 11.664 12.189 -18.724 1.00 78.69 285 SER A CA 1
ATOM 2398 C C . SER A 1 285 ? 12.760 13.086 -18.121 1.00 78.69 285 SER A C 1
ATOM 2400 O O . SER A 1 285 ? 12.486 14.223 -17.737 1.00 78.69 285 SER A O 1
ATOM 2402 N N . GLY A 1 286 ? 13.997 12.593 -17.991 1.00 72.88 286 GLY A N 1
ATOM 2403 C CA . GLY A 1 286 ? 15.133 13.358 -17.479 1.00 72.88 286 GLY A CA 1
ATOM 2404 C C . GLY A 1 286 ? 15.172 13.511 -15.956 1.00 72.88 286 GLY A C 1
ATOM 2405 O O . GLY A 1 286 ? 15.971 14.308 -15.451 1.00 72.88 286 GLY A O 1
ATOM 2406 N N . LEU A 1 287 ? 14.353 12.763 -15.201 1.00 74.06 287 LEU A N 1
ATOM 2407 C CA . LEU A 1 287 ? 14.524 12.696 -13.750 1.00 74.06 287 LEU A CA 1
ATOM 2408 C C . LEU A 1 287 ? 15.877 12.048 -13.438 1.00 74.06 287 LEU A C 1
ATOM 2410 O O . LEU A 1 287 ? 16.305 11.098 -14.090 1.00 74.06 287 LEU A O 1
ATOM 2414 N N . LYS A 1 288 ? 16.557 12.571 -12.419 1.00 74.31 288 LYS A N 1
ATOM 2415 C CA . LYS A 1 288 ? 17.815 12.006 -11.931 1.00 74.31 288 LYS A CA 1
ATOM 2416 C C . LYS A 1 288 ? 17.543 11.122 -10.725 1.00 74.31 288 LYS A C 1
ATOM 2418 O O . LYS A 1 288 ? 16.751 11.495 -9.859 1.00 74.31 288 LYS A O 1
ATOM 2423 N N . SER A 1 289 ? 18.258 10.005 -10.646 1.00 75.88 289 SER A N 1
ATOM 2424 C CA . SER A 1 289 ? 18.299 9.183 -9.440 1.00 75.88 289 SER A CA 1
ATOM 2425 C C . SER A 1 289 ? 18.746 10.016 -8.235 1.00 75.88 289 SER A C 1
ATOM 2427 O O . SER A 1 289 ? 19.644 10.856 -8.341 1.00 75.88 289 SER A O 1
ATOM 2429 N N . SER A 1 290 ? 18.148 9.765 -7.079 1.00 74.50 290 SER A N 1
ATOM 2430 C CA . SER A 1 290 ? 18.425 10.436 -5.818 1.00 74.50 290 SER A CA 1
ATOM 2431 C C . SER A 1 290 ? 18.408 9.434 -4.670 1.00 74.50 290 SER A C 1
ATOM 2433 O O . SER A 1 290 ? 17.503 8.616 -4.566 1.00 74.50 290 SER A O 1
ATOM 2435 N N . SER A 1 291 ? 19.359 9.543 -3.746 1.00 73.31 291 SER A N 1
ATOM 2436 C CA . SER A 1 291 ? 19.357 8.752 -2.506 1.00 73.31 291 SER A CA 1
ATOM 2437 C C . SER A 1 291 ? 18.352 9.254 -1.466 1.00 73.31 291 SER A C 1
ATOM 2439 O O . SER A 1 291 ? 18.218 8.656 -0.406 1.00 73.31 291 SER A O 1
ATOM 2441 N N . LYS A 1 292 ? 17.577 10.306 -1.768 1.00 70.88 292 LYS A N 1
ATOM 2442 C CA . LYS A 1 292 ? 16.706 11.003 -0.810 1.00 70.88 292 LYS A CA 1
ATOM 2443 C C . LYS A 1 292 ? 15.722 10.094 -0.070 1.00 70.88 292 LYS A C 1
ATOM 2445 O O . LYS A 1 292 ? 15.434 10.351 1.098 1.00 70.88 292 LYS A O 1
ATOM 2450 N N . ALA A 1 293 ? 15.191 9.056 -0.716 1.00 68.94 293 ALA A N 1
ATOM 2451 C CA . ALA A 1 293 ? 14.296 8.113 -0.049 1.00 68.94 293 ALA A CA 1
ATOM 2452 C C . ALA A 1 293 ? 15.022 7.260 1.004 1.00 68.94 293 ALA A C 1
ATOM 2454 O O . ALA A 1 293 ? 14.468 7.028 2.078 1.00 68.94 293 ALA A O 1
ATOM 2455 N N . ILE A 1 294 ? 16.248 6.829 0.702 1.00 70.81 294 ILE A N 1
ATOM 2456 C CA . ILE A 1 294 ? 17.110 6.053 1.600 1.00 70.81 294 ILE A CA 1
ATOM 2457 C C . ILE A 1 294 ? 17.630 6.960 2.717 1.00 70.81 294 ILE A C 1
ATOM 2459 O O . ILE A 1 294 ? 17.423 6.665 3.893 1.00 70.81 294 ILE A O 1
ATOM 2463 N N . ASP A 1 295 ? 18.197 8.111 2.355 1.00 72.75 295 ASP A N 1
ATOM 2464 C CA . ASP A 1 295 ? 18.723 9.104 3.294 1.00 72.75 295 ASP A CA 1
ATOM 2465 C C . ASP A 1 295 ? 17.630 9.563 4.263 1.00 72.75 295 ASP A C 1
ATOM 2467 O O . ASP A 1 295 ? 17.844 9.638 5.467 1.00 72.75 295 ASP A O 1
ATOM 2471 N N . GLY A 1 296 ? 16.412 9.797 3.764 1.00 72.69 296 GLY A N 1
ATOM 2472 C CA . GLY A 1 296 ? 15.274 10.187 4.592 1.00 72.69 296 GLY A CA 1
ATOM 2473 C C . GLY A 1 296 ? 14.901 9.145 5.651 1.00 72.69 296 GLY A C 1
ATOM 2474 O O . GLY A 1 296 ? 14.547 9.524 6.769 1.00 72.69 296 GLY A O 1
ATOM 2475 N N . LEU A 1 297 ? 14.994 7.849 5.329 1.00 71.75 297 LEU A N 1
ATOM 2476 C CA . LEU A 1 297 ? 14.772 6.771 6.297 1.00 71.75 297 LEU A CA 1
ATOM 2477 C C . LEU A 1 297 ? 15.900 6.717 7.332 1.00 71.75 297 LEU A C 1
ATOM 2479 O O . LEU A 1 297 ? 15.617 6.678 8.530 1.00 71.75 297 LEU A O 1
ATOM 2483 N N . LEU A 1 298 ? 17.156 6.757 6.882 1.00 75.38 298 LEU A N 1
ATOM 2484 C CA . LEU A 1 298 ? 18.329 6.696 7.758 1.00 75.38 298 LEU A CA 1
ATOM 2485 C C . LEU A 1 298 ? 18.364 7.889 8.719 1.00 75.38 298 LEU A C 1
ATOM 2487 O O . LEU A 1 298 ? 18.393 7.692 9.931 1.00 75.38 298 LEU A O 1
ATOM 2491 N N . THR A 1 299 ? 18.196 9.109 8.204 1.00 78.31 299 THR A N 1
ATOM 2492 C CA . THR A 1 299 ? 18.134 10.336 9.008 1.00 78.31 299 THR A CA 1
ATOM 2493 C C . THR A 1 299 ? 16.990 10.313 10.024 1.00 78.31 299 THR A C 1
ATOM 2495 O O . THR A 1 299 ? 17.119 10.863 11.119 1.00 78.31 299 THR A O 1
ATOM 2498 N N . ALA A 1 300 ? 15.845 9.703 9.698 1.00 79.44 300 ALA A N 1
ATOM 2499 C CA . ALA A 1 300 ? 14.746 9.579 10.653 1.00 79.44 300 ALA A CA 1
ATOM 2500 C C . ALA A 1 300 ? 15.109 8.649 11.822 1.00 79.44 300 ALA A C 1
ATOM 2502 O O . ALA A 1 300 ? 14.802 8.973 12.971 1.00 79.44 300 ALA A O 1
ATOM 2503 N N . VAL A 1 301 ? 15.774 7.524 11.542 1.00 74.38 301 VAL A N 1
ATOM 2504 C CA . VAL A 1 301 ? 16.249 6.592 12.574 1.00 74.38 301 VAL A CA 1
ATOM 2505 C C . VAL A 1 301 ? 17.358 7.231 13.408 1.00 74.38 301 VAL A C 1
ATOM 2507 O O . VAL A 1 301 ? 17.264 7.205 14.632 1.00 74.38 301 VAL A O 1
ATOM 2510 N N . GLU A 1 302 ? 18.341 7.874 12.774 1.00 80.56 302 GLU A N 1
ATOM 2511 C CA . GLU A 1 302 ? 19.446 8.587 13.433 1.00 80.56 302 GLU A CA 1
ATOM 2512 C C . GLU A 1 302 ? 18.935 9.628 14.430 1.00 80.56 302 GLU A C 1
ATOM 2514 O O . GLU A 1 302 ? 19.255 9.563 15.614 1.00 80.56 302 GLU A O 1
ATOM 2519 N N . LYS A 1 303 ? 18.029 10.517 14.003 1.00 80.81 303 LYS A N 1
ATOM 2520 C CA . LYS A 1 303 ? 17.445 11.552 14.878 1.00 80.81 303 LYS A CA 1
ATOM 2521 C C . LYS A 1 303 ? 16.694 10.989 16.083 1.00 80.81 303 LYS A C 1
ATOM 2523 O O . LYS A 1 303 ? 16.544 11.673 17.097 1.00 80.81 303 LYS A O 1
ATOM 2528 N N . LEU A 1 304 ? 16.124 9.792 15.966 1.00 80.00 304 LEU A N 1
ATOM 2529 C CA . LEU A 1 304 ? 15.441 9.130 17.077 1.00 80.00 304 LEU A CA 1
ATOM 2530 C C . LEU A 1 304 ? 16.433 8.414 17.998 1.00 80.00 304 LEU A C 1
ATOM 2532 O O . LEU A 1 304 ? 16.245 8.437 19.215 1.00 80.00 304 LEU A O 1
ATOM 2536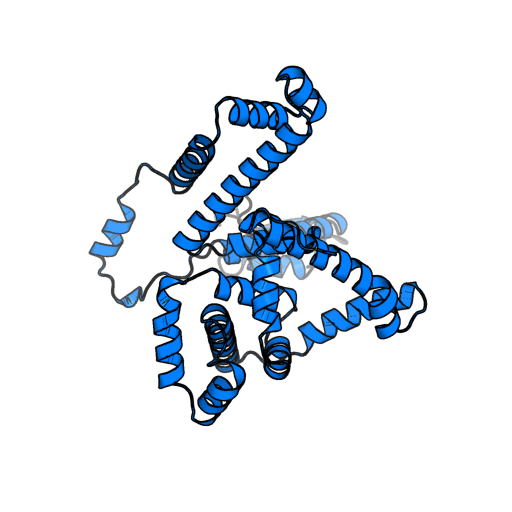 N N . ALA A 1 305 ? 17.484 7.829 17.428 1.00 77.81 305 ALA A N 1
ATOM 2537 C CA . ALA A 1 305 ? 18.545 7.140 18.147 1.00 77.81 305 ALA A CA 1
ATOM 2538 C C . ALA A 1 305 ? 19.405 8.115 18.975 1.00 77.81 305 ALA A C 1
ATOM 2540 O O . ALA A 1 305 ? 19.664 7.859 20.153 1.00 77.81 305 ALA A O 1
ATOM 2541 N N . GLU A 1 306 ? 19.733 9.286 18.418 1.00 86.94 306 GLU A N 1
ATOM 2542 C CA . GLU A 1 306 ? 20.452 10.373 19.101 1.00 86.94 306 GLU A CA 1
ATOM 2543 C C . GLU A 1 306 ? 19.743 10.822 20.385 1.00 86.94 306 GLU A C 1
ATOM 2545 O O . GLU A 1 306 ? 20.375 10.981 21.428 1.00 86.94 306 GLU A O 1
ATOM 2550 N N . LYS A 1 307 ? 18.408 10.950 20.354 1.00 84.94 307 LYS A N 1
ATOM 2551 C CA . LYS A 1 307 ? 17.600 11.353 21.523 1.00 84.94 307 LYS A CA 1
ATOM 2552 C C . LYS A 1 307 ? 17.725 10.405 22.711 1.00 84.94 307 LYS A C 1
ATOM 2554 O O . LYS A 1 307 ? 17.389 10.787 23.829 1.00 84.94 307 LYS A O 1
ATOM 2559 N N . VAL A 1 308 ? 18.147 9.168 22.470 1.00 84.44 308 VAL A N 1
ATOM 2560 C CA . VAL A 1 308 ? 18.319 8.141 23.501 1.00 84.44 308 VAL A CA 1
ATOM 2561 C C . VAL A 1 308 ? 19.772 7.676 23.623 1.00 84.44 308 VAL A C 1
ATOM 2563 O O . VAL A 1 308 ? 20.017 6.666 24.279 1.00 84.44 308 VAL A O 1
ATOM 2566 N N . ASN A 1 309 ? 20.711 8.418 23.022 1.00 91.12 309 ASN A N 1
ATOM 2567 C CA . ASN A 1 309 ? 22.153 8.171 23.030 1.00 91.12 309 ASN A CA 1
ATOM 2568 C C . ASN A 1 309 ? 22.529 6.725 22.653 1.00 91.12 309 ASN A C 1
ATOM 2570 O O . ASN A 1 309 ? 23.262 6.047 23.374 1.00 91.12 309 ASN A O 1
ATOM 2574 N N . MET A 1 310 ? 21.975 6.239 21.541 1.00 87.69 310 MET A N 1
ATOM 2575 C CA . MET A 1 310 ? 22.172 4.878 21.039 1.00 87.69 310 MET A CA 1
ATOM 2576 C C . MET A 1 310 ? 22.587 4.912 19.558 1.00 87.69 310 MET A C 1
ATOM 2578 O O . MET A 1 310 ? 22.095 5.772 18.827 1.00 87.69 310 MET A O 1
ATOM 2582 N N . PRO A 1 311 ? 23.442 3.989 19.079 1.00 92.00 311 PRO A N 1
ATOM 2583 C CA . PRO A 1 311 ? 23.700 3.821 17.650 1.00 92.00 311 PRO A CA 1
ATOM 2584 C C . PRO A 1 311 ? 22.416 3.508 16.868 1.00 92.00 311 PRO A C 1
ATOM 2586 O O . PRO A 1 311 ? 21.574 2.745 17.341 1.00 92.00 311 PRO A O 1
ATOM 2589 N N . SER A 1 312 ? 22.273 4.045 15.654 1.00 83.19 312 SER A N 1
ATOM 2590 C CA . SER A 1 312 ? 21.055 3.930 14.831 1.00 83.19 312 SER A CA 1
ATOM 2591 C C . SER A 1 312 ? 20.621 2.488 14.561 1.00 83.19 312 SER A C 1
ATOM 2593 O O . SER A 1 312 ? 19.440 2.164 14.680 1.00 83.19 312 SER A O 1
ATOM 2595 N N . GLU A 1 313 ? 21.572 1.607 14.246 1.00 88.81 313 GLU A N 1
ATOM 2596 C CA . GLU A 1 313 ? 21.304 0.182 14.011 1.00 88.81 313 GLU A CA 1
ATOM 2597 C C . GLU A 1 313 ? 20.800 -0.514 15.278 1.00 88.81 313 GLU A C 1
ATOM 2599 O O . GLU A 1 313 ? 19.798 -1.231 15.241 1.00 88.81 313 GLU A O 1
ATOM 2604 N N . GLN A 1 314 ? 21.449 -0.243 16.414 1.00 87.62 314 GLN A N 1
ATOM 2605 C CA . GLN A 1 314 ? 21.051 -0.780 17.712 1.00 87.62 314 GLN A CA 1
ATOM 2606 C C . GLN A 1 314 ? 19.665 -0.260 18.116 1.00 87.62 314 GLN A C 1
ATOM 2608 O O . GLN A 1 314 ? 18.802 -1.035 18.522 1.00 87.62 314 GLN A O 1
ATOM 2613 N N . PHE A 1 315 ? 19.405 1.035 17.925 1.00 84.62 315 PHE A N 1
ATOM 2614 C CA . PHE A 1 315 ? 18.106 1.646 18.192 1.00 84.62 315 PHE A CA 1
ATOM 2615 C C . PHE A 1 315 ? 16.997 1.021 17.351 1.00 84.62 315 PHE A C 1
ATOM 2617 O O . PHE A 1 315 ? 15.924 0.693 17.869 1.00 84.62 315 PHE A O 1
ATOM 2624 N N . TYR A 1 316 ? 17.253 0.815 16.060 1.00 77.38 316 TYR A N 1
ATOM 2625 C CA . TYR A 1 316 ? 16.299 0.149 15.192 1.00 77.38 316 TYR A CA 1
ATOM 2626 C C . TYR A 1 316 ? 16.034 -1.288 15.658 1.00 77.38 316 TYR A C 1
ATOM 2628 O O . TYR A 1 316 ? 14.873 -1.654 15.842 1.00 77.38 316 TYR A O 1
ATOM 2636 N N . ALA A 1 317 ? 17.082 -2.078 15.898 1.00 82.62 317 ALA A N 1
ATOM 2637 C CA . ALA A 1 317 ? 16.967 -3.485 16.271 1.00 82.62 317 ALA A CA 1
ATOM 2638 C C . ALA A 1 317 ? 16.290 -3.698 17.636 1.00 82.62 317 ALA A C 1
ATOM 2640 O O . ALA A 1 317 ? 15.449 -4.587 17.770 1.00 82.62 317 ALA A O 1
ATOM 2641 N N . GLU A 1 318 ? 16.620 -2.881 18.639 1.00 83.62 318 GLU A N 1
ATOM 2642 C CA . GLU A 1 318 ? 16.142 -3.060 20.014 1.00 83.62 318 GLU A CA 1
ATOM 2643 C C . GLU A 1 318 ? 14.818 -2.345 20.300 1.00 83.62 318 GLU A C 1
ATOM 2645 O O . GLU A 1 318 ? 14.046 -2.806 21.144 1.00 83.62 318 GLU A O 1
ATOM 2650 N N . ARG A 1 319 ? 14.527 -1.220 19.628 1.00 79.75 319 ARG A N 1
ATOM 2651 C CA . ARG A 1 319 ? 13.360 -0.382 19.960 1.00 79.75 319 ARG A CA 1
ATOM 2652 C C . ARG A 1 319 ? 12.303 -0.328 18.868 1.00 79.75 319 ARG A C 1
ATOM 2654 O O . ARG A 1 319 ? 11.121 -0.455 19.180 1.00 79.75 319 ARG A O 1
ATOM 2661 N N . ILE A 1 320 ? 12.686 -0.156 17.603 1.00 77.38 320 ILE A N 1
ATOM 2662 C CA . ILE A 1 320 ? 11.708 -0.022 16.507 1.00 77.38 320 ILE A CA 1
ATOM 2663 C C . ILE A 1 320 ? 11.226 -1.394 16.033 1.00 77.38 320 ILE A C 1
ATOM 2665 O O . ILE A 1 320 ? 10.021 -1.664 16.007 1.00 77.38 320 ILE A O 1
ATOM 2669 N N . TYR A 1 321 ? 12.157 -2.265 15.648 1.00 79.44 321 TYR A N 1
ATOM 2670 C CA . TYR A 1 321 ? 11.854 -3.535 15.002 1.00 79.44 321 TYR A CA 1
ATOM 2671 C C . TYR A 1 321 ? 10.923 -4.431 15.832 1.00 79.44 321 TYR A C 1
ATOM 2673 O O . TYR A 1 321 ? 9.968 -4.947 15.251 1.00 79.44 321 TYR A O 1
ATOM 2681 N N . PRO A 1 322 ? 11.071 -4.573 17.167 1.00 81.75 322 PRO A N 1
ATOM 2682 C CA . PRO A 1 322 ? 10.163 -5.405 17.957 1.00 81.75 322 PRO A CA 1
ATOM 2683 C C . PRO A 1 322 ? 8.710 -4.908 17.926 1.00 81.75 322 PRO A C 1
ATOM 2685 O O . PRO A 1 322 ? 7.777 -5.717 17.870 1.00 81.75 322 PRO A O 1
ATOM 2688 N N . ILE A 1 323 ? 8.500 -3.585 17.905 1.00 80.69 323 ILE A N 1
ATOM 2689 C CA . ILE A 1 323 ? 7.167 -2.969 17.807 1.00 80.69 323 ILE A CA 1
ATOM 2690 C C . ILE A 1 323 ? 6.565 -3.266 16.432 1.00 80.69 323 ILE A C 1
ATOM 2692 O O . ILE A 1 323 ? 5.448 -3.786 16.338 1.00 80.69 323 ILE A O 1
ATOM 2696 N N . VAL A 1 324 ? 7.323 -2.995 15.366 1.00 76.62 324 VAL A N 1
ATOM 2697 C CA . VAL A 1 324 ? 6.891 -3.235 13.982 1.00 76.62 324 VAL A CA 1
ATOM 2698 C C . VAL A 1 324 ? 6.599 -4.720 13.756 1.00 76.62 324 VAL A C 1
ATOM 2700 O O . VAL A 1 324 ? 5.535 -5.066 13.244 1.00 76.62 324 VAL A O 1
ATOM 2703 N N . ALA A 1 325 ? 7.484 -5.612 14.205 1.00 78.19 325 ALA A N 1
ATOM 2704 C CA . ALA A 1 325 ? 7.321 -7.059 14.105 1.00 78.19 325 ALA A CA 1
ATOM 2705 C C . ALA A 1 325 ? 6.071 -7.549 14.852 1.00 78.19 325 ALA A C 1
ATOM 2707 O O . ALA A 1 325 ? 5.323 -8.375 14.328 1.00 78.19 325 ALA A O 1
ATOM 2708 N N . THR A 1 326 ? 5.793 -7.007 16.041 1.00 80.56 326 THR A N 1
ATOM 2709 C CA . THR A 1 326 ? 4.585 -7.343 16.812 1.00 80.56 326 THR A CA 1
ATOM 2710 C C . THR A 1 326 ? 3.312 -6.963 16.057 1.00 80.56 326 THR A C 1
ATOM 2712 O O . THR A 1 326 ? 2.386 -7.775 15.951 1.00 80.56 326 THR A O 1
ATOM 2715 N N . ILE A 1 327 ? 3.261 -5.751 15.497 1.00 79.06 327 ILE A N 1
ATOM 2716 C CA . ILE A 1 327 ? 2.108 -5.264 14.729 1.00 79.06 327 ILE A CA 1
ATOM 2717 C C . ILE A 1 327 ? 1.932 -6.083 13.447 1.00 79.06 327 ILE A C 1
ATOM 2719 O O . ILE A 1 327 ? 0.842 -6.598 13.192 1.00 79.06 327 ILE A O 1
ATOM 2723 N N . ARG A 1 328 ? 3.015 -6.289 12.696 1.00 79.44 328 ARG A N 1
ATOM 2724 C CA . ARG A 1 328 ? 3.053 -7.105 11.477 1.00 79.44 328 ARG A CA 1
ATOM 2725 C C . ARG A 1 328 ? 2.546 -8.526 11.721 1.00 79.44 328 ARG A C 1
ATOM 2727 O O . ARG A 1 328 ? 1.648 -9.000 11.029 1.00 79.44 328 ARG A O 1
ATOM 2734 N N . ASN A 1 329 ? 3.056 -9.201 12.750 1.00 83.12 329 ASN A N 1
ATOM 2735 C CA . ASN A 1 329 ? 2.633 -10.561 13.091 1.00 83.12 329 ASN A CA 1
ATOM 2736 C C . ASN A 1 329 ? 1.160 -10.608 13.510 1.00 83.12 329 ASN A C 1
ATOM 2738 O O . ASN A 1 329 ? 0.435 -11.536 13.147 1.00 83.12 329 ASN A O 1
ATOM 2742 N N . LYS A 1 330 ? 0.677 -9.587 14.228 1.00 83.81 330 LYS A N 1
ATOM 2743 C CA . LYS A 1 330 ? -0.748 -9.453 14.543 1.00 83.81 330 LYS A CA 1
ATOM 2744 C C . LYS A 1 330 ? -1.591 -9.314 13.272 1.00 83.81 330 LYS A C 1
ATOM 2746 O O . LYS A 1 330 ? -2.601 -10.008 13.167 1.00 83.81 330 LYS A O 1
ATOM 2751 N N . ARG A 1 331 ? -1.181 -8.477 12.313 1.00 83.31 331 ARG A N 1
ATOM 2752 C CA . ARG A 1 331 ? -1.873 -8.301 11.023 1.00 83.31 331 ARG A CA 1
ATOM 2753 C C . ARG A 1 331 ? -1.924 -9.599 10.222 1.00 83.31 331 ARG A C 1
ATOM 2755 O O . ARG A 1 331 ? -3.009 -9.998 9.815 1.00 83.31 331 ARG A O 1
ATOM 2762 N N . LYS A 1 332 ? -0.811 -10.332 10.115 1.00 80.25 332 LYS A N 1
ATOM 2763 C CA . LYS A 1 332 ? -0.757 -11.648 9.446 1.00 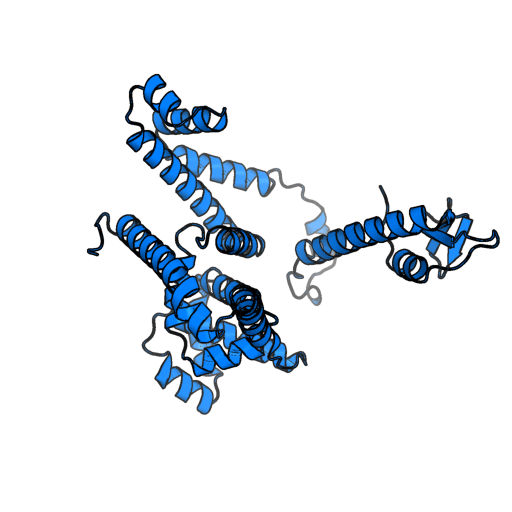80.25 332 LYS A CA 1
ATOM 2764 C C . LYS A 1 332 ? -1.688 -12.681 10.077 1.00 80.25 332 LYS A C 1
ATOM 2766 O O . LYS A 1 332 ? -2.402 -13.389 9.373 1.00 80.25 332 LYS A O 1
ATOM 2771 N N . ARG A 1 333 ? -1.737 -12.744 11.412 1.00 81.69 333 ARG A N 1
ATOM 2772 C CA . ARG A 1 333 ? -2.669 -13.634 12.128 1.00 81.69 333 ARG A CA 1
ATOM 2773 C C . ARG A 1 333 ? -4.128 -13.247 11.885 1.00 81.69 333 ARG A C 1
ATOM 2775 O O . ARG A 1 333 ? -4.968 -14.128 11.743 1.00 81.69 333 ARG A O 1
ATOM 2782 N N . GLN A 1 334 ? -4.428 -11.947 11.841 1.00 79.25 334 GLN A N 1
ATOM 2783 C CA . GLN A 1 334 ? -5.769 -11.449 11.528 1.00 79.25 334 GLN A CA 1
ATOM 2784 C C . GLN A 1 334 ? -6.171 -11.764 10.084 1.00 79.25 334 GLN A C 1
ATOM 2786 O O . GLN A 1 334 ? -7.287 -12.226 9.882 1.00 79.25 334 GLN A O 1
ATOM 2791 N N . PHE A 1 335 ? -5.265 -11.576 9.122 1.00 77.94 335 PHE A N 1
ATOM 2792 C CA . PHE A 1 335 ? -5.454 -11.950 7.720 1.00 77.94 335 PHE A CA 1
ATOM 2793 C C . PHE A 1 335 ? -5.764 -13.444 7.588 1.00 77.94 335 PHE A C 1
ATOM 2795 O O . PHE A 1 335 ? -6.793 -13.824 7.036 1.00 77.94 335 PHE A O 1
ATOM 2802 N N . TYR A 1 336 ? -4.925 -14.298 8.182 1.00 72.00 336 TYR A N 1
ATOM 2803 C CA . TYR A 1 336 ? -5.117 -15.746 8.135 1.00 72.00 336 TYR A CA 1
ATOM 2804 C C . TYR A 1 336 ? -6.455 -16.168 8.752 1.00 72.00 336 TYR A C 1
ATOM 2806 O O . TYR A 1 336 ? -7.188 -16.954 8.154 1.00 72.00 336 TYR A O 1
ATOM 2814 N N . LEU A 1 337 ? -6.808 -15.614 9.917 1.00 72.62 337 LEU A N 1
ATOM 2815 C CA . LEU A 1 337 ? -8.092 -15.884 10.564 1.00 72.62 337 LEU A CA 1
ATOM 2816 C C . LEU A 1 337 ? -9.275 -15.431 9.710 1.00 72.62 337 LEU A C 1
ATOM 2818 O O . LEU A 1 337 ? -10.269 -16.145 9.642 1.00 72.62 337 LEU A O 1
ATOM 2822 N N . PHE A 1 338 ? -9.165 -14.267 9.073 1.00 71.94 338 PHE A N 1
ATOM 2823 C CA . PHE A 1 338 ? -10.222 -13.716 8.237 1.00 71.94 338 PHE A CA 1
ATOM 2824 C C . PHE A 1 338 ? -10.519 -14.618 7.033 1.00 71.94 338 PHE A C 1
ATOM 2826 O O . PHE A 1 338 ? -11.671 -14.981 6.822 1.00 71.94 338 PHE A O 1
ATOM 2833 N N . TYR A 1 339 ? -9.489 -15.042 6.297 1.00 65.44 339 TYR A N 1
ATOM 2834 C CA . TYR A 1 339 ? -9.671 -15.818 5.066 1.00 65.44 339 TYR A CA 1
ATOM 2835 C C . TYR A 1 339 ? -9.860 -17.324 5.284 1.00 65.44 339 TYR A C 1
ATOM 2837 O O . TYR A 1 339 ? -10.484 -17.984 4.459 1.00 65.44 339 TYR A O 1
ATOM 2845 N N . THR A 1 340 ? -9.336 -17.894 6.374 1.00 63.34 340 THR A N 1
ATOM 2846 C CA . THR A 1 340 ? -9.405 -19.352 6.613 1.00 63.34 340 THR A CA 1
ATOM 2847 C C . THR A 1 340 ? -10.373 -19.757 7.722 1.00 63.34 340 THR A C 1
ATOM 2849 O O . THR A 1 340 ? -10.650 -20.945 7.886 1.00 63.34 340 THR A O 1
ATOM 2852 N N . GLY A 1 341 ? -10.823 -18.807 8.548 1.00 65.50 341 GLY A N 1
ATOM 2853 C CA . GLY A 1 341 ? -11.556 -19.081 9.787 1.00 65.50 341 GLY A CA 1
ATOM 2854 C C . GLY A 1 341 ? -10.711 -19.735 10.892 1.00 65.50 341 GLY A C 1
ATOM 2855 O O . GLY A 1 341 ? -11.220 -19.993 11.983 1.00 65.50 341 GLY A O 1
ATOM 2856 N N . LYS A 1 342 ? -9.418 -20.001 10.653 1.00 67.00 342 LYS A N 1
ATOM 2857 C CA . LYS A 1 342 ? -8.525 -20.710 11.581 1.00 67.00 342 LYS A CA 1
ATOM 2858 C C . LYS A 1 342 ? -7.564 -19.754 12.279 1.00 67.00 342 LYS A C 1
ATOM 2860 O O . LYS A 1 342 ? -7.132 -18.748 11.728 1.00 67.00 342 LYS A O 1
ATOM 2865 N N . LYS A 1 343 ? -7.173 -20.083 13.511 1.00 78.25 343 LYS A N 1
ATOM 2866 C CA . LYS A 1 343 ? -6.113 -19.347 14.215 1.00 78.25 343 LYS A CA 1
ATOM 2867 C C . LYS A 1 343 ? -4.752 -19.864 13.760 1.00 78.25 343 LYS A C 1
ATOM 2869 O O . LYS A 1 343 ? -4.497 -21.061 13.838 1.00 78.25 343 LYS A O 1
ATOM 2874 N N . LEU A 1 344 ? -3.876 -18.955 13.341 1.00 69.06 344 LEU A N 1
ATOM 2875 C CA . LEU A 1 344 ? -2.474 -19.275 13.095 1.00 69.06 344 LEU A CA 1
ATOM 2876 C C . LEU A 1 344 ? -1.784 -19.512 14.450 1.00 69.06 344 LEU A C 1
ATOM 2878 O O . LEU A 1 344 ? -1.889 -18.665 15.346 1.00 69.06 344 LEU A O 1
ATOM 2882 N N . THR A 1 345 ? -1.125 -20.660 14.616 1.00 70.06 345 THR A N 1
ATOM 2883 C CA . THR A 1 345 ? -0.334 -20.973 15.817 1.00 70.06 345 THR A CA 1
ATOM 2884 C C . THR A 1 345 ? 0.793 -19.957 16.006 1.00 70.06 345 THR A C 1
ATOM 2886 O O . THR A 1 345 ? 1.214 -19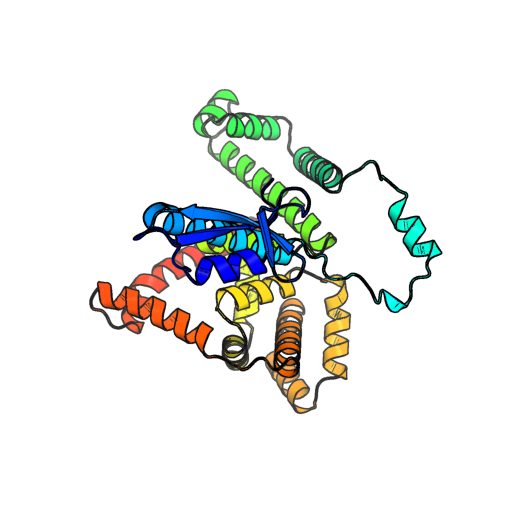.308 15.047 1.00 70.06 345 THR A O 1
ATOM 2889 N N . LYS A 1 346 ? 1.180 -19.735 17.269 1.00 57.94 346 LYS A N 1
ATOM 2890 C CA . LYS A 1 346 ? 2.057 -18.625 17.656 1.00 57.94 346 LYS A CA 1
ATOM 2891 C C . LYS A 1 346 ? 3.417 -18.676 16.991 1.00 57.94 346 LYS A C 1
ATOM 2893 O O . LYS A 1 346 ? 3.998 -19.778 16.962 1.00 57.94 346 LYS A O 1
#

Foldseek 3Di:
DQDDDPVQLVQLVVQDADPDPQKGKHWGWDDQVPAPDDDPNTGTPIDIDHPVVSVVVNVVSVVVVVVVVVVCVQPPDPPPDPPVPDDPVRVVVVPPDDDPADPVNVLVVLLVVLVVPDDPLLVQLVVCVVVVDDLVRSCVVSVHDSVVSVVSVVSSQLSNLVSVLVSCQVVVRLVLLVQQLVCCVVPVAGHPLLSLVLCVLVVLDDPVLVVVLLQLDLAPSRLSSLLSSQLRYPPVCLVVLLVVCCVPDDPVRNVVCVVRPPPPPSSSSRSSSSSVVVSVVCVVVVNGGHNNHVVVVQVVLVVVQVVVVHPSVCCCVPPVVVVSVVSSVVSVQVSCCVPPVDGDDD

Radius of gyration: 26.93 Å; Cα contacts (8 Å, |Δi|>4): 285; chains: 1; bounding box: 56×76×61 Å

Nearest PDB structures (foldseek):
  4ldz-assembly1_B  TM=8.428E-01  e=7.776E-01  Bacillus subtilis subsp. subtilis str. 168
  3hug-assembly6_K  TM=7.125E-01  e=5.208E-01  Mycobacterium tuberculosis H37Rv
  6dvb-assembly1_F  TM=4.665E-01  e=6.053E-01  Mycobacterium tuberculosis H37Rv
  1or7-assembly3_A  TM=5.041E-01  e=7.048E+00  Escherichia coli

pLDDT: mean 74.81, std 16.64, range [27.25, 97.19]

Sequence (346 aa):
MRLWDKLAYHYNKKKIPAENAGKYLYYYPCAAENANARIDGHGFIVIEVTEKEWEALIELDRIDYNNEHKYVRHTMPIPNADEDQLTVKQQEQLHSGETDISTATAETFDKRQCFSKLSDNEKRIIALLDEGSTQKEVAKELGVTQGYVSMVKKQAKFNLDYSEYRSAVKSNDGEYIWKCWDQFSRKLAMPLFLDVELEYVISRLHPDDIAHFMHWYYSFGEFIRYSLTYYIYNEDKIKDEITEYLYKASDRELTWFMKNYSNQPALVQIVYIRLIDEFERRRQSGLKSSSKAIDGLLTAVEKLAEKVNMPSEQFYAERIYPIVATIRNKRKRQFYLFYTGKKLTK

Solvent-accessible surface area (backbone atoms only — not comparable to full-atom values): 19647 Å² total; per-residue (Å²): 132,89,62,85,49,74,66,37,54,58,56,40,73,65,63,42,74,39,92,54,89,79,27,26,44,40,54,40,61,44,60,68,92,74,34,80,42,76,58,99,88,42,20,19,40,69,45,79,32,45,65,71,54,48,55,54,51,50,52,49,50,49,50,49,50,51,52,45,56,45,43,56,72,72,63,54,71,75,81,80,66,80,69,90,74,67,53,74,72,60,57,57,59,71,76,70,65,92,63,100,63,49,71,69,52,51,52,50,50,48,51,49,58,49,54,65,75,45,52,73,68,48,52,50,53,49,52,46,45,74,75,67,44,51,56,64,55,52,12,62,74,71,76,48,50,47,67,54,47,53,49,48,55,50,50,54,51,49,41,51,48,49,49,52,48,55,51,27,50,74,68,68,42,67,65,56,53,51,55,36,48,55,39,26,77,77,67,77,45,32,65,96,47,48,52,60,55,48,48,54,40,59,72,63,51,53,69,70,55,52,56,53,50,42,26,70,28,82,29,59,73,50,49,52,43,52,49,48,50,48,63,62,43,66,69,89,44,45,67,57,53,52,52,51,46,68,71,69,45,50,74,66,55,46,53,52,40,57,74,69,34,66,88,48,57,68,72,41,39,42,29,53,50,54,52,48,54,50,47,52,53,40,49,75,71,67,55,72,75,38,61,53,18,53,50,53,53,52,53,53,44,38,63,56,12,57,79,68,76,42,58,42,69,58,34,39,62,72,60,47,44,58,54,53,50,52,52,52,53,50,50,51,39,49,49,45,26,70,78,68,74,43,82,67,81,131

Secondary structure (DSSP, 8-state):
-----HHHHHHHHT-PBPSSTTEEEEEEEE-TTS-SEEETTEEEEEEEEEHHHHHHHHHHHHHHHHHHHHHHHHHSPPP-S-GGG--HHHHHHHTS---S--HHHHHHHHHHHHHTTS-HHHHHHHHHHHTT--HHHHHHHTT--HHHHHHHHHHHHHHHHHHHHHHHHHHT-THHHHHHHHHHHHHS--GGGHHHHHHHHHHTS-HHHHHHHHTTSSSHHHHHHHHHHHHHS-GGGHHHHHHHHHHHS-HHHHHHHHHHTTTS-HHHHHHHHHHHHHHHHHHHTTPPP-THHHHHHHHHHHHHHHTTT--HHHHIIIIIHHHHHHHHHHHHHHHHHHHHSSPPP-

Mean predicted aligned error: 16.45 Å